Protein AF-A0A949HNB7-F1 (afdb_monomer)

Nearest PDB structures (foldseek):
  8jcy-assembly1_3  TM=2.425E-01  e=7.094E+00  Homo sapiens

Mean predicted aligned error: 7.95 Å

Secondary structure (DSSP, 8-state):
-----HHHHTTSPPHHHHHHHHHHHHHHHHHHHTHHHHHH---HHHHHHHHHHHHHHHHHHHHHHHHHHHH-TTGGGS--TT--HHIIIIITS-HHHHHHHHHHHHHHHHHHHHGGGSSS---HHHHHHHHHHHHHHHHHHHHHHT--TTT-HHHHHHHHHTTTGGGTTHHHHHHHHHHHHHHHHHHHHHHHHHHH-

pLDDT: mean 82.66, std 12.11, range [31.03, 93.81]

Radius of gyration: 19.5 Å; Cα contacts (8 Å, |Δi|>4): 189; chains: 1; bounding box: 57×43×59 Å

Structure (mmCIF, N/CA/C/O backbone):
data_AF-A0A949HNB7-F1
#
_entry.id   AF-A0A949HNB7-F1
#
loop_
_atom_site.group_PDB
_atom_site.id
_atom_site.type_symbol
_atom_site.label_atom_id
_atom_site.label_alt_id
_atom_site.label_comp_id
_atom_site.label_asym_id
_atom_site.label_entity_id
_atom_site.label_seq_id
_atom_site.pdbx_PDB_ins_code
_atom_site.Cartn_x
_atom_site.Cartn_y
_atom_site.Cartn_z
_atom_site.occupancy
_atom_site.B_iso_or_equiv
_atom_site.auth_seq_id
_atom_site.auth_comp_id
_atom_site.auth_asym_id
_atom_site.auth_atom_id
_atom_site.pdbx_PDB_model_num
ATOM 1 N N . MET A 1 1 ? 2.218 -25.087 23.272 1.00 35.88 1 MET A N 1
ATOM 2 C CA . MET A 1 1 ? 1.476 -23.864 22.892 1.00 35.88 1 MET A CA 1
ATOM 3 C C . MET A 1 1 ? 0.624 -23.475 24.084 1.00 35.88 1 MET A C 1
ATOM 5 O O . MET A 1 1 ? -0.373 -24.130 24.338 1.00 35.88 1 MET A O 1
ATOM 9 N N . ASN A 1 2 ? 1.102 -22.527 24.889 1.00 31.03 2 ASN A N 1
ATOM 10 C CA . ASN A 1 2 ? 0.455 -22.132 26.138 1.00 31.03 2 ASN A CA 1
ATOM 11 C C . ASN A 1 2 ? -0.565 -21.028 25.825 1.00 31.03 2 ASN A C 1
ATOM 13 O O . ASN A 1 2 ? -0.194 -20.009 25.242 1.00 31.03 2 ASN A O 1
ATOM 17 N N . LEU A 1 3 ? -1.835 -21.261 26.157 1.00 45.38 3 LEU A N 1
ATOM 18 C CA . LEU A 1 3 ? -2.929 -20.295 26.044 1.00 45.38 3 LEU A CA 1
ATOM 19 C C . LEU A 1 3 ? -2.703 -19.192 27.090 1.00 45.38 3 LEU A C 1
ATOM 21 O O . LEU A 1 3 ? -3.121 -19.328 28.234 1.00 45.38 3 LEU A O 1
ATOM 25 N N . GLN A 1 4 ? -1.973 -18.135 26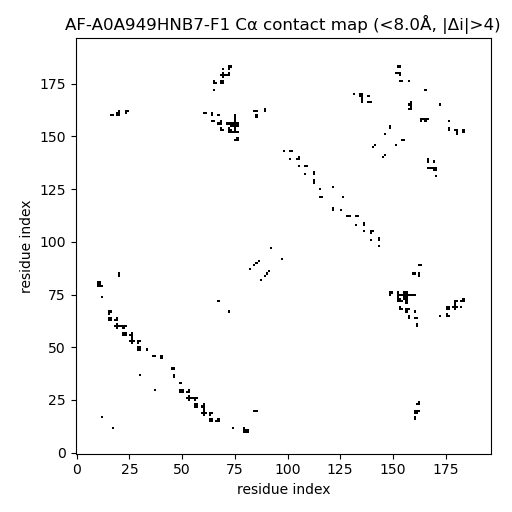.729 1.00 42.16 4 GLN A N 1
ATOM 26 C CA . GLN A 1 4 ? -1.737 -16.989 27.608 1.00 42.16 4 GLN A CA 1
ATOM 27 C C . GLN A 1 4 ? -2.717 -15.857 27.300 1.00 42.16 4 GLN A C 1
ATOM 29 O O . GLN A 1 4 ? -2.719 -15.316 26.200 1.00 42.16 4 GLN A O 1
ATOM 34 N N . ASP A 1 5 ? -3.500 -15.522 28.325 1.00 41.88 5 ASP A N 1
ATOM 35 C CA . ASP A 1 5 ? -4.250 -14.287 28.558 1.00 41.88 5 ASP A CA 1
ATOM 36 C C . ASP A 1 5 ? -5.041 -13.685 27.380 1.00 41.88 5 ASP A C 1
ATOM 38 O O . ASP A 1 5 ? -4.460 -13.000 26.528 1.00 41.88 5 ASP A O 1
ATOM 42 N N . PRO A 1 6 ? -6.389 -13.764 27.383 1.00 42.62 6 PRO A N 1
ATOM 43 C CA . PRO A 1 6 ? -7.201 -13.033 26.410 1.00 42.62 6 PRO A CA 1
ATOM 44 C C . PRO A 1 6 ? -6.933 -11.518 26.460 1.00 42.62 6 PRO A C 1
ATOM 46 O O . PRO A 1 6 ? -6.989 -10.859 25.429 1.00 42.62 6 PRO A O 1
ATOM 49 N N . ALA A 1 7 ? -6.527 -10.971 27.613 1.00 43.72 7 ALA A N 1
ATOM 50 C CA . ALA A 1 7 ? -6.151 -9.563 27.763 1.00 43.72 7 ALA A CA 1
ATOM 51 C C . ALA A 1 7 ? -4.855 -9.169 27.019 1.00 43.72 7 ALA A C 1
ATOM 53 O O . ALA A 1 7 ? -4.712 -8.015 26.612 1.00 43.72 7 ALA A O 1
ATOM 54 N N . LYS A 1 8 ? -3.915 -10.103 26.802 1.00 41.16 8 LYS A N 1
ATOM 55 C CA . LYS A 1 8 ? -2.720 -9.861 25.971 1.00 41.16 8 LYS A CA 1
ATOM 56 C C . LYS A 1 8 ? -3.040 -9.959 24.483 1.00 41.16 8 LYS A C 1
ATOM 58 O O . LYS A 1 8 ? -2.536 -9.155 23.703 1.00 41.16 8 LYS A O 1
ATOM 63 N N . LEU A 1 9 ? -3.936 -10.871 24.101 1.00 42.88 9 LEU A N 1
ATOM 64 C CA . LEU A 1 9 ? -4.342 -11.088 22.708 1.00 42.88 9 LEU A CA 1
ATOM 65 C C . LEU A 1 9 ? -4.943 -9.830 22.046 1.00 42.88 9 LEU A C 1
ATOM 67 O O . LEU A 1 9 ? -4.835 -9.674 20.833 1.00 42.88 9 LEU A O 1
ATOM 71 N N . PHE A 1 10 ? -5.544 -8.928 22.834 1.00 46.25 10 PHE A N 1
ATOM 72 C CA . PHE A 1 10 ? -6.098 -7.651 22.359 1.00 46.25 10 PHE A CA 1
ATOM 73 C C . PHE A 1 10 ? -5.149 -6.446 22.497 1.00 46.25 10 PHE A C 1
ATOM 75 O O . PHE A 1 10 ? -5.468 -5.373 21.988 1.00 46.25 10 PHE A O 1
ATOM 82 N N . ARG A 1 11 ? -3.993 -6.590 23.164 1.00 53.53 11 ARG A N 1
ATOM 83 C CA . ARG A 1 11 ? -2.972 -5.524 23.262 1.00 53.53 11 ARG A CA 1
ATOM 84 C C . ARG A 1 11 ? -1.988 -5.531 22.097 1.00 53.53 11 ARG A C 1
ATOM 86 O O . ARG A 1 11 ? -1.459 -4.476 21.743 1.00 53.53 11 ARG A O 1
ATOM 93 N N . GLU A 1 12 ? -1.753 -6.702 21.518 1.00 64.62 12 GLU A N 1
ATOM 94 C CA . GLU A 1 12 ? -0.790 -6.899 20.440 1.00 64.62 12 GLU A CA 1
ATOM 95 C C . GLU A 1 12 ? -1.475 -6.894 19.065 1.00 64.62 12 GLU A C 1
ATOM 97 O O . GLU A 1 12 ? -2.560 -7.451 18.888 1.00 64.62 12 GLU A O 1
ATOM 102 N N . PHE A 1 13 ? -0.832 -6.314 18.045 1.00 72.62 13 PHE A N 1
ATOM 103 C CA . PHE A 1 13 ? -1.324 -6.466 16.674 1.00 72.62 13 PHE A CA 1
ATOM 104 C C . PHE A 1 13 ? -1.298 -7.943 16.241 1.00 72.62 13 PHE A C 1
ATOM 106 O O . PHE A 1 13 ? -0.328 -8.651 16.538 1.00 72.62 13 PHE A O 1
ATOM 113 N N . PRO A 1 14 ? -2.303 -8.415 15.475 1.00 79.25 14 PRO A N 1
ATOM 114 C CA . PRO A 1 14 ? -2.336 -9.793 15.009 1.00 79.25 14 PRO A CA 1
ATOM 115 C C . PRO A 1 14 ? -1.099 -10.105 14.164 1.00 79.25 14 PRO A C 1
ATOM 117 O O . PRO A 1 14 ? -0.577 -9.249 13.443 1.00 79.25 14 PRO A O 1
ATOM 120 N N . LEU A 1 15 ? -0.653 -11.364 14.206 1.00 82.25 15 LEU A N 1
ATOM 121 C CA . LEU A 1 15 ? 0.542 -11.826 13.489 1.00 82.25 15 LEU A CA 1
ATOM 122 C C . LEU A 1 15 ? 0.530 -11.444 12.003 1.00 82.25 15 LEU A C 1
ATOM 124 O O . LEU A 1 15 ? 1.573 -11.102 11.455 1.00 82.25 15 LEU A O 1
ATOM 128 N N . SER A 1 16 ? -0.642 -11.423 11.366 1.00 81.44 16 SER A N 1
ATOM 129 C CA . SER A 1 16 ? -0.811 -11.017 9.968 1.00 81.44 16 SER A CA 1
ATOM 130 C C . SER A 1 16 ? -0.373 -9.573 9.684 1.00 81.44 16 SER A C 1
ATOM 132 O O . SER A 1 16 ? 0.194 -9.320 8.626 1.00 81.44 16 SER A O 1
ATOM 134 N N . VAL A 1 17 ? -0.566 -8.637 10.624 1.00 83.69 17 VAL A N 1
ATOM 135 C CA . VAL A 1 17 ? -0.077 -7.246 10.503 1.00 83.69 17 VAL A CA 1
ATOM 136 C C . VAL A 1 17 ? 1.447 -7.217 10.562 1.00 83.69 17 VAL A C 1
ATOM 138 O O . VAL A 1 17 ? 2.094 -6.588 9.727 1.00 83.69 17 VAL A O 1
ATOM 141 N N . ARG A 1 18 ? 2.032 -7.944 11.524 1.00 84.75 18 ARG A N 1
ATOM 142 C CA . ARG A 1 18 ? 3.490 -8.035 11.697 1.00 84.75 18 ARG A CA 1
ATOM 143 C C . ARG A 1 18 ? 4.151 -8.674 10.472 1.00 84.75 18 ARG A C 1
ATOM 145 O O . ARG A 1 18 ? 5.192 -8.197 10.027 1.00 84.75 18 ARG A O 1
ATOM 152 N N . ILE A 1 19 ? 3.538 -9.720 9.914 1.00 87.56 19 ILE A N 1
ATOM 153 C CA . ILE A 1 19 ? 3.983 -10.370 8.675 1.00 87.56 19 ILE A CA 1
ATOM 154 C C . ILE A 1 19 ? 3.910 -9.379 7.513 1.00 87.56 19 ILE A C 1
ATOM 156 O O . ILE A 1 19 ? 4.920 -9.194 6.846 1.00 87.56 19 ILE A O 1
ATOM 160 N N . ALA A 1 20 ? 2.780 -8.688 7.315 1.00 88.19 20 ALA A N 1
ATOM 161 C CA . ALA A 1 20 ? 2.631 -7.710 6.237 1.00 88.19 20 ALA A CA 1
ATOM 162 C C . ALA A 1 20 ? 3.726 -6.630 6.285 1.00 88.19 20 ALA A C 1
ATOM 164 O O . ALA A 1 20 ? 4.450 -6.448 5.306 1.00 88.19 20 ALA A O 1
ATOM 165 N N . GLN A 1 21 ? 3.915 -5.981 7.439 1.00 87.62 21 GLN A N 1
ATOM 166 C CA . GLN A 1 21 ? 4.921 -4.926 7.598 1.00 87.62 21 GLN A CA 1
ATOM 167 C C . GLN A 1 21 ? 6.348 -5.445 7.368 1.00 87.62 21 GLN A C 1
ATOM 169 O O . GLN A 1 21 ? 7.134 -4.803 6.672 1.00 87.62 21 GLN A O 1
ATOM 174 N N . ARG A 1 22 ? 6.694 -6.621 7.916 1.00 89.38 22 ARG A N 1
ATOM 175 C CA . ARG A 1 22 ? 8.019 -7.229 7.714 1.00 89.38 22 ARG A CA 1
ATOM 176 C C . ARG A 1 22 ? 8.250 -7.596 6.254 1.00 89.38 22 ARG A C 1
ATOM 178 O O . ARG A 1 22 ? 9.300 -7.265 5.725 1.00 89.38 22 ARG A O 1
ATOM 185 N N . CYS A 1 23 ? 7.269 -8.209 5.596 1.00 90.38 23 CYS A N 1
ATOM 186 C CA . CYS A 1 23 ? 7.342 -8.559 4.182 1.00 90.38 23 CYS A CA 1
ATOM 187 C C . CYS A 1 23 ? 7.563 -7.326 3.300 1.00 90.38 23 CYS A C 1
ATOM 189 O O . CYS A 1 23 ? 8.437 -7.364 2.440 1.00 90.38 23 CYS A O 1
ATOM 191 N N . TRP A 1 24 ? 6.857 -6.217 3.551 1.00 90.69 24 TRP A N 1
ATOM 192 C CA . TRP A 1 24 ? 7.070 -4.963 2.820 1.00 90.69 24 TRP A CA 1
ATOM 193 C C . TRP A 1 24 ? 8.474 -4.387 3.023 1.00 90.69 24 TRP A C 1
ATOM 195 O O . TRP A 1 24 ? 9.131 -4.012 2.052 1.00 90.69 24 TRP A O 1
ATOM 205 N N . ILE A 1 25 ? 8.970 -4.366 4.263 1.00 89.31 25 ILE A N 1
ATOM 206 C CA . ILE A 1 25 ? 10.336 -3.903 4.547 1.00 89.31 25 ILE A CA 1
ATOM 207 C C . ILE A 1 25 ? 11.364 -4.811 3.874 1.00 89.31 25 ILE A C 1
ATOM 209 O O . ILE A 1 25 ? 12.281 -4.311 3.231 1.00 89.31 25 ILE A O 1
ATOM 213 N N . THR A 1 26 ? 11.226 -6.131 3.993 1.00 88.38 26 THR A N 1
ATOM 214 C CA . THR A 1 26 ? 12.158 -7.092 3.395 1.00 88.38 26 THR A CA 1
ATOM 215 C C . THR A 1 26 ? 12.145 -7.002 1.870 1.00 88.38 26 THR A C 1
ATOM 217 O O . THR A 1 26 ? 13.212 -6.992 1.260 1.00 88.38 26 THR A O 1
ATOM 220 N N . ALA A 1 27 ? 10.968 -6.854 1.256 1.00 89.62 27 ALA A N 1
ATOM 221 C CA . ALA A 1 27 ? 10.827 -6.679 -0.186 1.00 89.62 27 ALA A CA 1
ATOM 222 C C . ALA A 1 27 ? 11.563 -5.432 -0.701 1.00 89.62 27 ALA A C 1
ATOM 224 O O . ALA A 1 27 ? 12.158 -5.485 -1.773 1.00 89.62 27 ALA A O 1
ATOM 225 N N . LEU A 1 28 ? 11.580 -4.336 0.068 1.00 87.56 28 LEU A N 1
ATOM 226 C CA . LEU A 1 28 ? 12.367 -3.141 -0.260 1.00 87.56 28 LEU A CA 1
ATOM 227 C C . LEU A 1 28 ? 13.855 -3.288 0.082 1.00 87.56 28 LEU A C 1
ATOM 229 O O . LEU A 1 28 ? 14.717 -2.817 -0.656 1.00 87.56 28 LEU A O 1
ATOM 233 N N . ALA A 1 29 ? 14.172 -3.939 1.199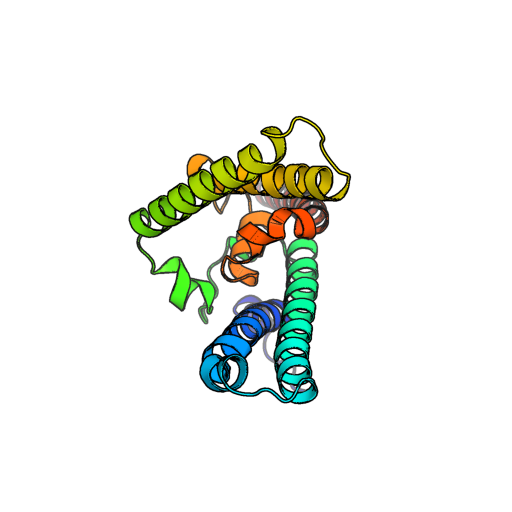 1.00 87.94 29 ALA A N 1
ATOM 234 C CA . ALA A 1 29 ? 15.537 -4.096 1.680 1.00 87.94 29 ALA A CA 1
ATOM 235 C C . ALA A 1 29 ? 16.381 -4.955 0.726 1.00 87.94 29 ALA A C 1
ATOM 237 O O . ALA A 1 29 ? 17.525 -4.601 0.451 1.00 87.94 29 ALA A O 1
ATOM 238 N N . ILE A 1 30 ? 15.827 -6.045 0.182 1.00 87.81 30 ILE A N 1
ATOM 239 C CA . ILE A 1 30 ? 16.543 -6.956 -0.728 1.00 87.81 30 ILE A CA 1
ATOM 240 C C . ILE A 1 30 ? 17.193 -6.215 -1.911 1.00 87.81 30 ILE A C 1
ATOM 242 O O . ILE A 1 30 ? 18.415 -6.325 -2.057 1.00 87.81 30 ILE A O 1
ATOM 246 N N . PRO A 1 31 ? 16.457 -5.446 -2.740 1.00 85.56 31 PRO A N 1
ATOM 247 C CA . PRO A 1 31 ? 17.056 -4.725 -3.859 1.00 85.56 31 PRO A CA 1
ATOM 248 C C . PRO A 1 31 ? 17.974 -3.583 -3.406 1.00 85.56 31 PRO A C 1
ATOM 250 O O . PRO A 1 31 ? 18.992 -3.348 -4.052 1.00 85.56 31 PRO A O 1
ATOM 253 N N . LEU A 1 32 ? 17.679 -2.912 -2.286 1.00 87.62 32 LEU A N 1
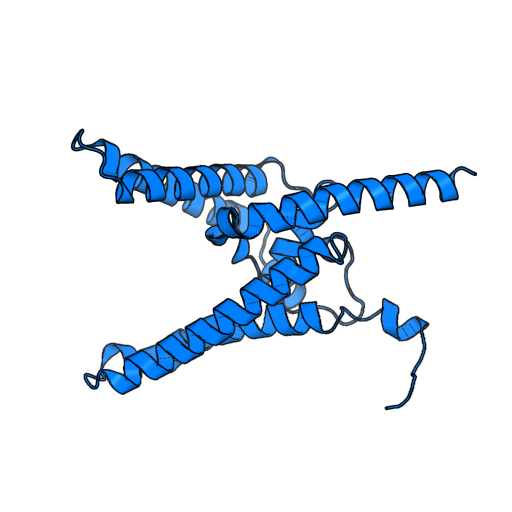ATOM 254 C CA . LEU A 1 32 ? 18.518 -1.825 -1.765 1.00 87.62 32 LEU A CA 1
ATOM 255 C C . LEU A 1 32 ? 19.888 -2.322 -1.280 1.00 87.62 32 LEU A C 1
ATOM 257 O O . LEU A 1 32 ? 20.920 -1.786 -1.684 1.00 87.62 32 LEU A O 1
ATOM 261 N N . PHE A 1 33 ? 19.926 -3.373 -0.459 1.00 88.19 33 PHE A N 1
ATOM 262 C CA . PHE A 1 33 ? 21.181 -3.951 0.034 1.00 88.19 33 PHE A CA 1
ATOM 263 C C . PHE A 1 33 ? 21.936 -4.710 -1.057 1.00 88.19 33 PHE A C 1
ATOM 265 O O . PHE A 1 33 ? 23.168 -4.723 -1.070 1.00 88.19 33 PHE A O 1
ATOM 272 N N . SER A 1 34 ? 21.211 -5.286 -2.016 1.00 84.88 34 SER A N 1
ATOM 273 C CA . SER A 1 34 ? 21.803 -6.004 -3.146 1.00 84.88 34 SER A CA 1
ATOM 274 C C . SER A 1 34 ? 22.116 -5.095 -4.338 1.00 84.88 34 SER A C 1
ATOM 276 O O . SER A 1 34 ? 22.538 -5.596 -5.376 1.00 84.88 34 SER A O 1
ATOM 278 N N . PHE A 1 35 ? 21.966 -3.768 -4.218 1.00 84.88 35 PHE A N 1
ATOM 279 C CA . PHE A 1 35 ? 22.114 -2.827 -5.335 1.00 84.88 35 PHE A CA 1
ATOM 280 C C . PHE A 1 35 ? 23.467 -2.947 -6.045 1.00 84.88 35 PHE A C 1
ATOM 282 O O . PHE A 1 35 ? 23.530 -2.971 -7.270 1.00 84.88 35 PHE A O 1
ATOM 289 N N . LYS A 1 36 ? 24.565 -3.095 -5.289 1.00 81.81 36 LYS A N 1
ATOM 290 C CA . LYS A 1 36 ? 25.909 -3.281 -5.869 1.00 81.81 36 LYS A CA 1
ATOM 291 C C . LYS A 1 36 ? 26.006 -4.550 -6.714 1.00 81.81 36 LYS A C 1
ATOM 293 O O . LYS A 1 36 ? 26.701 -4.547 -7.726 1.00 81.81 36 LYS A O 1
ATOM 298 N N . VAL A 1 37 ? 25.322 -5.611 -6.292 1.00 81.00 37 VAL A N 1
ATOM 299 C CA . VAL A 1 37 ? 25.256 -6.876 -7.026 1.00 81.00 37 VAL A CA 1
ATOM 300 C C . VAL A 1 37 ? 24.371 -6.699 -8.255 1.00 81.00 37 VAL A C 1
ATOM 302 O O . VAL A 1 37 ? 24.814 -6.992 -9.355 1.00 81.00 37 VAL A O 1
ATOM 305 N N . LEU A 1 38 ? 23.180 -6.118 -8.106 1.00 82.19 38 LEU A N 1
ATOM 306 C CA . LEU A 1 38 ? 22.256 -5.860 -9.215 1.00 82.19 38 LEU A CA 1
ATOM 307 C C . LEU A 1 38 ? 22.863 -4.963 -10.307 1.00 82.19 38 LEU A C 1
ATOM 309 O O . LEU A 1 38 ? 22.637 -5.205 -11.485 1.00 82.19 38 LEU A O 1
ATOM 313 N N . ALA A 1 39 ? 23.660 -3.959 -9.933 1.00 81.50 39 ALA A N 1
ATOM 314 C CA . ALA A 1 39 ? 24.253 -3.012 -10.876 1.00 81.50 39 ALA A CA 1
ATOM 315 C C . ALA A 1 39 ? 25.515 -3.539 -11.584 1.00 81.50 39 ALA A C 1
ATOM 317 O O . ALA A 1 39 ? 25.842 -3.074 -12.673 1.00 81.50 39 ALA A O 1
ATOM 318 N N . LYS A 1 40 ? 26.262 -4.466 -10.965 1.00 84.00 40 LYS A N 1
ATOM 319 C CA . LYS A 1 40 ? 27.567 -4.929 -11.481 1.00 84.00 40 LYS A CA 1
ATOM 320 C C . LYS A 1 40 ? 27.561 -6.371 -11.985 1.00 84.00 40 LYS A C 1
ATOM 322 O O . LYS A 1 40 ? 28.404 -6.726 -12.808 1.00 84.00 40 LYS A O 1
ATOM 327 N N . MET A 1 41 ? 26.654 -7.210 -11.492 1.00 80.81 41 MET A N 1
ATOM 328 C CA . MET A 1 41 ? 26.601 -8.630 -11.829 1.00 80.81 41 MET A CA 1
ATOM 329 C C . MET A 1 41 ? 25.903 -8.821 -13.178 1.00 80.81 41 MET A C 1
ATOM 331 O O . MET A 1 41 ? 24.733 -8.492 -13.333 1.00 80.81 41 MET A O 1
ATOM 335 N N . LYS A 1 42 ? 26.609 -9.403 -14.152 1.00 78.12 42 LYS A N 1
ATOM 336 C CA . LYS A 1 42 ? 26.059 -9.717 -15.484 1.00 78.12 42 LYS A CA 1
ATOM 337 C C . LYS A 1 42 ? 25.456 -11.123 -15.585 1.00 78.12 42 LYS A C 1
ATOM 339 O O . LYS A 1 42 ? 25.055 -11.525 -16.669 1.00 78.12 42 LYS A O 1
ATOM 344 N N . ILE A 1 43 ? 25.420 -11.877 -14.482 1.00 85.25 43 ILE A N 1
ATOM 345 C CA . ILE A 1 43 ? 24.885 -13.245 -14.446 1.00 85.25 43 ILE A CA 1
ATOM 346 C C . ILE A 1 43 ? 23.359 -13.170 -14.287 1.00 85.25 43 ILE A C 1
ATOM 348 O O . ILE A 1 43 ? 22.894 -12.803 -13.201 1.00 85.25 43 ILE A O 1
ATOM 352 N N . PRO A 1 44 ? 22.569 -13.540 -15.315 1.00 82.50 44 PRO A N 1
ATOM 353 C CA . PRO A 1 44 ? 21.125 -13.317 -15.308 1.00 82.50 44 PRO A CA 1
ATOM 354 C C . PRO A 1 44 ? 20.397 -14.060 -14.187 1.00 82.50 44 PRO A C 1
ATOM 356 O O . PRO A 1 44 ? 19.511 -13.472 -13.568 1.00 82.50 44 PRO A O 1
ATOM 359 N N . TRP A 1 45 ? 20.804 -15.297 -13.850 1.00 87.25 45 TRP A N 1
ATOM 360 C CA . TRP A 1 45 ? 20.136 -16.039 -12.769 1.00 87.25 45 TRP A CA 1
ATOM 361 C C . TRP A 1 45 ? 20.239 -15.292 -11.444 1.00 87.25 45 TRP A C 1
ATOM 363 O O . TRP A 1 45 ? 19.325 -15.355 -10.636 1.00 87.25 45 TRP A O 1
ATOM 373 N N . VAL A 1 46 ? 21.361 -14.606 -11.169 1.00 83.50 46 VAL A N 1
ATOM 374 C CA . VAL A 1 46 ? 21.612 -14.057 -9.821 1.00 83.50 46 VAL A CA 1
ATOM 375 C C . VAL A 1 46 ? 20.698 -12.871 -9.597 1.00 83.50 46 VAL A C 1
ATOM 377 O O . VAL A 1 46 ? 20.052 -12.761 -8.557 1.00 83.50 46 VAL A O 1
ATOM 380 N N . VAL A 1 47 ? 20.589 -12.032 -10.622 1.00 83.06 47 VAL A N 1
ATOM 381 C CA . VAL A 1 47 ? 19.655 -10.912 -10.663 1.00 83.06 47 VAL A CA 1
ATOM 382 C C . VAL A 1 47 ? 18.214 -11.418 -10.558 1.00 83.06 47 VAL A C 1
ATOM 384 O O . VAL A 1 47 ? 17.455 -10.909 -9.736 1.00 83.06 47 VAL A O 1
ATOM 387 N N . GLN A 1 48 ? 17.850 -12.459 -11.316 1.00 87.38 48 GLN A N 1
ATOM 388 C CA . GLN A 1 48 ? 16.510 -13.053 -11.273 1.00 87.38 48 GLN A CA 1
ATOM 389 C C . GLN A 1 48 ? 16.165 -13.639 -9.901 1.00 87.38 48 GLN A C 1
ATOM 391 O O . GLN A 1 48 ? 15.0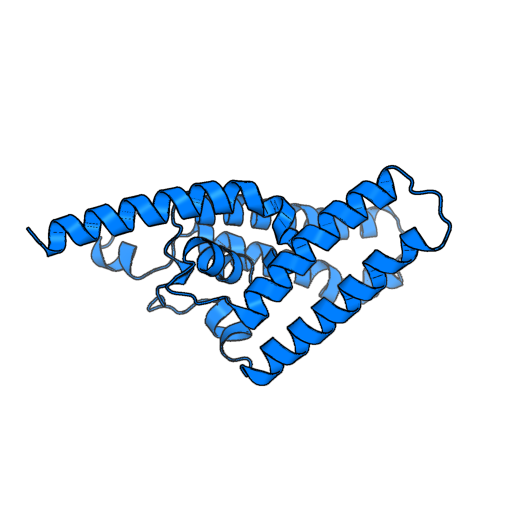60 -13.413 -9.424 1.00 87.38 48 GLN A O 1
ATOM 396 N N . THR A 1 49 ? 17.087 -14.330 -9.230 1.00 87.31 49 THR A N 1
ATOM 397 C CA . THR A 1 49 ? 16.844 -14.894 -7.893 1.00 87.31 49 THR A CA 1
ATOM 398 C C . THR A 1 49 ? 16.671 -13.798 -6.843 1.00 87.31 49 THR A C 1
ATOM 400 O O . THR A 1 49 ? 15.774 -13.890 -6.008 1.00 87.31 49 THR A O 1
ATOM 403 N N . ILE A 1 50 ? 17.480 -12.734 -6.894 1.00 86.56 50 ILE A N 1
ATOM 404 C CA . ILE A 1 50 ? 17.373 -11.598 -5.962 1.00 86.56 50 ILE A CA 1
ATOM 405 C C . ILE A 1 50 ? 16.039 -10.868 -6.155 1.00 86.56 50 ILE A C 1
ATOM 407 O O . ILE A 1 50 ? 15.314 -10.630 -5.187 1.00 86.56 50 ILE A O 1
ATOM 411 N N . LEU A 1 51 ? 15.689 -10.538 -7.401 1.00 87.62 51 LEU A N 1
ATOM 412 C CA . LEU A 1 51 ? 14.421 -9.876 -7.715 1.00 87.62 51 LEU A CA 1
ATOM 413 C C . LEU A 1 51 ? 13.221 -10.796 -7.459 1.00 87.62 51 LEU A C 1
ATOM 415 O O . LEU A 1 51 ? 12.201 -10.339 -6.953 1.00 87.62 51 LEU A O 1
ATOM 419 N N . GLY A 1 52 ? 13.357 -12.091 -7.741 1.00 89.12 52 GLY A N 1
ATOM 420 C CA . GLY A 1 52 ? 12.346 -13.108 -7.468 1.00 89.12 52 GLY A CA 1
ATOM 421 C C . GLY A 1 52 ? 12.060 -13.239 -5.975 1.00 89.12 52 GLY A C 1
ATOM 422 O O . GLY A 1 52 ? 10.899 -13.227 -5.574 1.00 89.12 52 GLY A O 1
ATOM 423 N N . ALA A 1 53 ? 13.098 -13.260 -5.134 1.00 88.56 53 ALA A N 1
ATOM 424 C CA . ALA A 1 53 ? 12.938 -13.245 -3.683 1.00 88.56 53 ALA A CA 1
ATOM 425 C C . ALA A 1 53 ? 12.199 -11.982 -3.213 1.00 88.56 53 ALA A C 1
ATOM 427 O O . ALA A 1 53 ? 11.229 -12.085 -2.461 1.00 88.56 53 ALA A O 1
ATOM 428 N N . ALA A 1 54 ? 12.596 -10.799 -3.698 1.00 90.44 54 ALA A N 1
ATOM 429 C CA . ALA A 1 54 ? 11.899 -9.548 -3.393 1.00 90.44 54 ALA A CA 1
ATOM 430 C C . ALA A 1 54 ? 10.422 -9.589 -3.830 1.00 90.44 54 ALA A C 1
ATOM 432 O O . ALA A 1 54 ? 9.543 -9.183 -3.070 1.00 90.44 54 ALA A O 1
ATOM 433 N N . GLY A 1 55 ? 10.144 -10.147 -5.012 1.00 90.88 55 GLY A N 1
ATOM 434 C CA . GLY A 1 55 ? 8.796 -10.339 -5.543 1.00 90.88 55 GLY A CA 1
ATOM 435 C C . GLY A 1 55 ? 7.934 -11.264 -4.684 1.00 90.88 55 GLY A C 1
ATOM 436 O O . GLY A 1 55 ? 6.783 -10.934 -4.406 1.00 90.88 55 GLY A O 1
ATOM 437 N N . ILE A 1 56 ? 8.486 -12.377 -4.190 1.00 93.44 56 ILE A N 1
ATOM 438 C CA . ILE A 1 56 ? 7.776 -13.290 -3.278 1.00 93.44 56 ILE A CA 1
ATOM 439 C C . ILE A 1 56 ? 7.410 -12.567 -1.979 1.00 93.44 56 ILE A C 1
ATOM 441 O O . ILE A 1 56 ? 6.261 -12.637 -1.542 1.00 93.44 56 ILE A O 1
ATOM 445 N N . PHE A 1 57 ? 8.345 -11.827 -1.375 1.00 92.69 57 PHE A N 1
ATOM 446 C CA . PHE A 1 57 ? 8.042 -11.053 -0.169 1.00 92.69 57 PHE A CA 1
ATOM 447 C C . PHE A 1 57 ? 7.003 -9.958 -0.430 1.00 92.69 57 PHE A C 1
ATOM 449 O O . PHE A 1 57 ? 6.108 -9.778 0.394 1.00 92.69 57 PHE A O 1
ATOM 456 N N . ALA A 1 58 ? 7.065 -9.273 -1.575 1.00 89.69 58 ALA A N 1
ATOM 457 C CA . ALA A 1 58 ? 6.058 -8.288 -1.963 1.00 89.69 58 ALA A CA 1
ATOM 458 C C . ALA A 1 58 ? 4.672 -8.930 -2.130 1.00 89.69 58 ALA A C 1
ATOM 460 O O . ALA A 1 58 ? 3.686 -8.388 -1.636 1.00 89.69 58 ALA A O 1
ATOM 461 N N . LEU A 1 59 ? 4.591 -10.112 -2.751 1.00 93.31 59 LEU A N 1
ATOM 462 C CA . LEU A 1 59 ? 3.341 -10.852 -2.926 1.00 93.31 59 LEU A CA 1
ATOM 463 C C . LEU A 1 59 ? 2.751 -11.298 -1.583 1.00 93.31 59 LEU A C 1
ATOM 465 O O . LEU A 1 59 ? 1.565 -11.092 -1.331 1.00 93.31 59 LEU A O 1
ATOM 469 N N . VAL A 1 60 ? 3.569 -11.867 -0.693 1.00 93.31 60 VAL A N 1
ATOM 470 C CA . VAL A 1 60 ? 3.121 -12.259 0.654 1.00 93.31 60 VAL A CA 1
ATOM 471 C C . VAL A 1 60 ? 2.678 -11.030 1.452 1.00 93.31 60 VAL A C 1
ATOM 473 O O . VAL A 1 60 ? 1.631 -11.065 2.098 1.00 93.31 60 VAL A O 1
ATOM 476 N N . GLY A 1 61 ? 3.423 -9.924 1.363 1.00 91.38 61 GLY A N 1
ATOM 477 C CA . GLY A 1 61 ? 3.058 -8.645 1.972 1.00 91.38 61 GLY A CA 1
ATOM 478 C C . GLY A 1 61 ? 1.726 -8.113 1.446 1.00 91.38 61 GLY A C 1
ATOM 479 O O . GLY A 1 61 ? 0.872 -7.710 2.238 1.00 91.38 61 GLY A O 1
ATOM 480 N N . PHE A 1 62 ? 1.507 -8.178 0.132 1.00 92.19 62 PHE A N 1
ATOM 481 C CA . PHE A 1 62 ? 0.257 -7.806 -0.528 1.00 92.19 62 PHE A CA 1
ATOM 482 C C . PHE A 1 62 ? -0.921 -8.651 -0.032 1.00 92.19 62 PHE A C 1
ATOM 484 O O . PHE A 1 62 ? -1.900 -8.099 0.468 1.00 92.19 62 PHE A O 1
ATOM 491 N N . LEU A 1 63 ? -0.810 -9.981 -0.083 1.00 93.81 63 LEU A N 1
ATOM 492 C CA . LEU A 1 63 ? -1.870 -10.895 0.353 1.00 93.81 63 LEU A CA 1
ATOM 493 C C . LEU A 1 63 ? -2.199 -10.726 1.841 1.00 93.81 63 LEU A C 1
ATOM 495 O O . LEU A 1 63 ? -3.372 -10.633 2.207 1.00 93.81 63 LEU A O 1
ATOM 499 N N . ALA A 1 64 ? -1.178 -10.621 2.695 1.00 91.25 64 ALA A N 1
ATOM 500 C CA . ALA A 1 64 ? -1.363 -10.374 4.122 1.00 91.25 64 ALA A CA 1
ATOM 501 C C . ALA A 1 64 ? -2.050 -9.023 4.376 1.00 91.25 64 ALA A C 1
ATOM 503 O O . ALA A 1 64 ? -2.940 -8.932 5.219 1.00 91.25 64 ALA A O 1
ATOM 504 N N . THR A 1 65 ? -1.691 -7.988 3.612 1.00 92.06 65 THR A N 1
ATOM 505 C CA . THR A 1 65 ? -2.326 -6.665 3.696 1.00 92.06 65 THR A CA 1
ATOM 506 C C . THR A 1 65 ? -3.799 -6.736 3.284 1.00 92.06 65 THR A C 1
ATOM 508 O O . THR A 1 65 ? -4.653 -6.267 4.033 1.00 92.06 65 THR A O 1
ATOM 511 N N . CYS A 1 66 ? -4.123 -7.380 2.157 1.00 92.25 66 CYS A N 1
ATOM 512 C CA . CYS A 1 66 ? -5.506 -7.596 1.714 1.00 92.25 66 CYS A CA 1
ATOM 513 C C . CYS A 1 66 ? -6.336 -8.328 2.774 1.00 92.25 66 CYS A C 1
ATOM 515 O O . CYS A 1 66 ? -7.444 -7.900 3.106 1.00 92.25 66 CYS A O 1
ATOM 517 N N . TRP A 1 67 ? -5.782 -9.403 3.343 1.00 92.12 67 TRP A N 1
ATOM 518 C CA . TRP A 1 67 ? -6.430 -10.168 4.404 1.00 92.12 67 TRP A CA 1
ATOM 519 C C . TRP A 1 67 ? -6.722 -9.306 5.633 1.00 92.12 67 TRP A C 1
ATOM 521 O O . TRP A 1 67 ? -7.844 -9.310 6.139 1.00 92.12 67 TRP A O 1
ATOM 531 N N . VAL A 1 68 ? -5.736 -8.537 6.102 1.00 89.94 68 VAL A N 1
ATOM 532 C CA . VAL A 1 68 ? -5.896 -7.686 7.286 1.00 89.94 68 VAL A CA 1
ATOM 533 C C . VAL A 1 68 ? -6.919 -6.583 7.044 1.00 89.94 68 VAL A C 1
ATOM 535 O O . VAL A 1 68 ? -7.790 -6.389 7.886 1.00 89.94 68 VAL A O 1
ATOM 538 N N . VAL A 1 69 ? -6.866 -5.901 5.900 1.00 91.19 69 VAL A N 1
ATOM 539 C CA . VAL A 1 69 ? -7.812 -4.826 5.566 1.00 91.19 69 VAL A CA 1
ATOM 540 C C . VAL A 1 69 ? -9.250 -5.351 5.520 1.00 91.19 69 VAL A C 1
ATOM 542 O O . VAL A 1 69 ? -10.151 -4.706 6.048 1.00 91.19 69 VAL A O 1
ATOM 545 N N . ALA A 1 70 ? -9.478 -6.540 4.955 1.00 90.00 70 ALA A N 1
ATOM 546 C CA . ALA A 1 70 ? -10.816 -7.128 4.871 1.00 90.00 70 ALA A CA 1
ATOM 547 C C . ALA A 1 70 ? -11.302 -7.740 6.203 1.00 90.00 70 ALA A C 1
ATOM 549 O O . ALA A 1 70 ? -12.497 -7.705 6.523 1.00 90.00 70 ALA A O 1
ATOM 550 N N . ARG A 1 71 ? -10.398 -8.343 6.987 1.00 88.19 71 ARG A N 1
ATOM 551 C CA . ARG A 1 71 ? -10.750 -9.054 8.227 1.00 88.19 71 ARG A CA 1
ATOM 552 C C . ARG A 1 71 ? -10.806 -8.137 9.446 1.00 88.19 71 ARG A C 1
ATOM 554 O O . ARG A 1 71 ? -11.699 -8.313 10.272 1.00 88.19 71 ARG A O 1
ATOM 561 N N . TYR A 1 72 ? -9.887 -7.181 9.537 1.00 86.50 72 TYR A N 1
ATOM 562 C CA . TYR A 1 72 ? -9.656 -6.321 10.697 1.00 86.50 72 TYR A CA 1
ATOM 563 C C . TYR A 1 72 ? -9.514 -4.837 10.289 1.00 86.50 72 TYR A C 1
ATOM 565 O O . TYR A 1 72 ? -8.470 -4.224 10.521 1.00 86.50 72 TYR A O 1
ATOM 573 N N . PRO A 1 73 ? -10.553 -4.221 9.689 1.00 85.25 73 PRO A N 1
ATOM 574 C CA . PRO A 1 73 ? -10.458 -2.897 9.064 1.00 85.25 73 PRO A CA 1
ATOM 575 C C . PRO A 1 73 ? -10.247 -1.728 10.039 1.00 85.25 73 PRO A C 1
ATOM 577 O O . PRO A 1 73 ? -10.061 -0.609 9.589 1.00 85.25 73 PRO A O 1
ATOM 580 N N . TYR A 1 74 ? -10.289 -1.951 11.351 1.00 82.62 74 TYR A N 1
ATOM 581 C CA . TYR A 1 74 ? -10.179 -0.931 12.407 1.00 82.62 74 TYR A CA 1
ATOM 582 C C . TYR A 1 74 ? -8.779 -0.847 13.035 1.00 82.62 74 TYR A C 1
ATOM 584 O O . TYR A 1 74 ? -8.500 0.063 13.810 1.00 82.62 74 TYR A O 1
ATOM 592 N N . ILE A 1 75 ? -7.876 -1.770 12.690 1.00 82.00 75 ILE A N 1
ATOM 593 C CA . ILE A 1 75 ? -6.514 -1.839 13.243 1.00 82.00 75 ILE A CA 1
ATOM 594 C C . ILE A 1 75 ? -5.731 -0.543 13.011 1.00 82.00 75 ILE A C 1
ATOM 596 O O . ILE A 1 75 ? -4.946 -0.130 13.856 1.00 82.00 75 ILE A O 1
ATOM 600 N N . GLY A 1 76 ? -5.964 0.133 11.887 1.00 75.62 76 GLY A N 1
ATOM 601 C CA . GLY A 1 76 ? -5.337 1.416 11.583 1.00 75.62 76 GLY A CA 1
ATOM 602 C C . GLY A 1 76 ? -5.770 2.579 12.480 1.00 75.62 76 GLY A C 1
ATOM 603 O O . GLY A 1 76 ? -5.074 3.589 12.503 1.00 75.62 76 GLY A O 1
ATOM 604 N N . MET A 1 77 ? -6.885 2.457 13.211 1.00 78.69 77 MET A N 1
ATOM 605 C CA . MET A 1 77 ? -7.389 3.509 14.106 1.00 78.69 77 MET A CA 1
ATOM 606 C C . MET A 1 77 ? -6.748 3.474 15.496 1.00 78.69 77 MET A C 1
ATOM 608 O O . MET A 1 77 ? -6.746 4.491 16.190 1.00 78.69 77 MET A O 1
ATOM 612 N N . VAL A 1 78 ? -6.266 2.302 15.914 1.00 75.06 78 VAL A N 1
ATOM 613 C CA . VAL A 1 78 ? -5.821 2.035 17.284 1.00 75.06 78 VAL A CA 1
ATOM 614 C C . VAL A 1 78 ? -4.305 1.941 17.316 1.00 75.06 78 VAL A C 1
ATOM 616 O O . VAL A 1 78 ? -3.698 1.286 16.470 1.00 75.06 78 VAL A O 1
ATOM 619 N N . ASP A 1 79 ? -3.696 2.574 18.309 1.00 66.50 79 ASP A N 1
ATOM 620 C CA . ASP A 1 79 ? -2.264 2.475 18.556 1.00 66.50 79 ASP A CA 1
ATOM 621 C C . ASP A 1 79 ? -1.997 1.285 19.486 1.00 66.50 79 ASP A C 1
ATOM 623 O O . ASP A 1 79 ? -2.519 1.226 20.599 1.00 66.50 79 ASP A O 1
ATOM 627 N N . ALA A 1 80 ? -1.241 0.289 19.009 1.00 62.88 80 ALA A N 1
ATOM 628 C CA . ALA A 1 80 ? -0.918 -0.882 19.823 1.00 62.88 80 ALA A CA 1
ATOM 629 C C . ALA A 1 80 ? 0.060 -0.520 20.943 1.00 62.88 80 ALA A C 1
ATOM 631 O O . ALA A 1 80 ? 0.987 0.268 20.742 1.00 62.88 80 ALA A O 1
ATOM 632 N N . ALA A 1 81 ? -0.102 -1.168 22.098 1.00 56.47 81 ALA A N 1
ATOM 633 C CA . ALA A 1 81 ? 0.747 -0.951 23.268 1.00 56.47 81 ALA A CA 1
ATOM 634 C C . ALA A 1 81 ? 2.226 -1.309 23.011 1.00 56.47 81 ALA A C 1
ATOM 636 O O . ALA A 1 81 ? 3.116 -0.693 23.592 1.00 56.47 81 ALA A O 1
ATOM 637 N N . ASP A 1 82 ? 2.490 -2.250 22.099 1.00 58.06 82 ASP A N 1
ATOM 638 C CA . ASP A 1 82 ? 3.848 -2.675 21.723 1.00 58.06 82 ASP A CA 1
ATOM 639 C C . ASP A 1 82 ? 4.518 -1.749 20.691 1.00 58.06 82 ASP A C 1
ATOM 641 O O . ASP A 1 82 ? 5.698 -1.913 20.364 1.00 58.06 82 ASP A O 1
ATOM 645 N N . GLY A 1 83 ? 3.761 -0.801 20.131 1.00 59.62 83 GLY A N 1
ATOM 646 C CA . GLY A 1 83 ? 4.149 -0.046 18.947 1.00 59.62 83 GLY A CA 1
ATOM 647 C C . GLY A 1 83 ? 4.212 -0.901 17.674 1.00 59.62 83 GLY A C 1
ATOM 648 O O . GLY A 1 83 ? 4.122 -2.130 17.682 1.00 59.62 83 GLY A O 1
ATOM 649 N N . ASP A 1 84 ? 4.362 -0.241 16.529 1.00 71.38 84 ASP A N 1
ATOM 650 C CA . ASP A 1 84 ? 4.539 -0.902 15.238 1.00 71.38 84 ASP A CA 1
ATOM 651 C C . ASP A 1 84 ? 5.541 -0.176 14.343 1.00 71.38 84 ASP A C 1
ATOM 653 O O . ASP A 1 84 ? 5.945 0.962 14.595 1.00 71.38 84 ASP A O 1
ATOM 657 N N . LEU A 1 85 ? 5.980 -0.864 13.287 1.00 74.31 85 LEU A N 1
ATOM 658 C CA . LEU A 1 85 ? 7.005 -0.348 12.3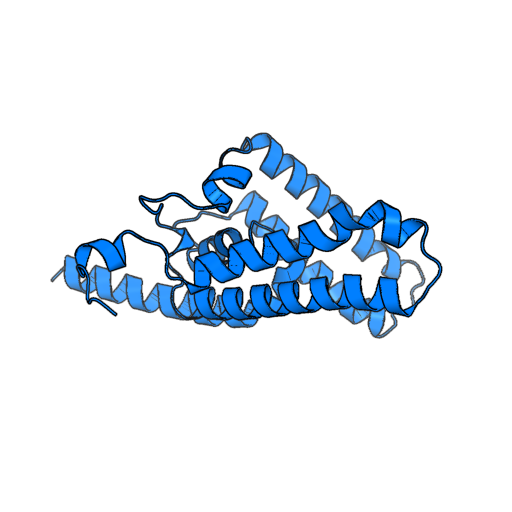80 1.00 74.31 85 LEU A CA 1
ATOM 659 C C . LEU A 1 85 ? 6.529 0.943 11.701 1.00 74.31 85 LEU A C 1
ATOM 661 O O . LEU A 1 85 ? 7.319 1.873 11.530 1.00 74.31 85 LEU A O 1
ATOM 665 N N . TYR A 1 86 ? 5.237 1.034 11.382 1.00 74.00 86 TYR A N 1
ATOM 666 C CA . TYR A 1 86 ? 4.646 2.240 10.815 1.00 74.00 86 TYR A CA 1
ATOM 667 C C . TYR A 1 86 ? 4.716 3.419 11.788 1.00 74.00 86 TYR A C 1
ATOM 669 O O . TYR A 1 86 ? 5.219 4.477 11.408 1.00 74.00 86 TYR A O 1
ATOM 677 N N . SER A 1 87 ? 4.306 3.244 13.050 1.00 74.25 87 SER A N 1
ATOM 678 C CA . SER A 1 87 ? 4.420 4.320 14.040 1.00 74.25 87 SER A CA 1
ATOM 679 C C . SER A 1 87 ? 5.881 4.726 14.273 1.00 74.25 87 SER A C 1
ATOM 681 O O . SER A 1 87 ? 6.231 5.908 14.291 1.00 74.25 87 SER A O 1
ATOM 683 N N . LYS A 1 88 ? 6.788 3.742 14.334 1.00 75.50 88 LYS A N 1
ATOM 684 C CA . LYS A 1 88 ? 8.216 3.976 14.574 1.00 75.50 88 LYS A CA 1
ATOM 685 C C . LYS A 1 88 ? 8.906 4.769 13.460 1.00 75.50 88 LYS A C 1
ATOM 687 O O . LYS A 1 88 ? 9.729 5.625 13.781 1.00 75.50 88 LYS A O 1
ATOM 692 N N . TYR A 1 89 ? 8.617 4.469 12.192 1.00 75.94 89 TYR A N 1
ATOM 693 C CA . TYR A 1 89 ? 9.364 5.010 11.047 1.00 75.94 89 TYR A CA 1
ATOM 694 C C . TYR A 1 89 ? 8.592 6.033 10.213 1.00 75.94 89 TYR A C 1
ATOM 696 O O . TYR A 1 89 ? 9.205 6.953 9.683 1.00 75.94 89 TYR A O 1
ATOM 704 N N . ILE A 1 90 ? 7.271 5.895 10.092 1.00 75.81 90 ILE A N 1
ATOM 705 C CA . ILE A 1 90 ? 6.445 6.733 9.213 1.00 75.81 90 ILE A CA 1
ATOM 706 C C . ILE A 1 90 ? 5.680 7.781 10.012 1.00 75.81 90 ILE A C 1
ATOM 708 O O . ILE A 1 90 ? 5.620 8.943 9.615 1.00 75.81 90 ILE A O 1
ATOM 712 N N . GLU A 1 91 ? 5.103 7.424 11.157 1.00 75.69 91 GLU A N 1
ATOM 713 C CA . GLU A 1 91 ? 4.287 8.368 11.920 1.00 75.69 91 GLU A CA 1
ATOM 714 C C . GLU A 1 91 ? 5.116 9.520 12.496 1.00 75.69 91 GLU A C 1
ATOM 716 O O . GLU A 1 91 ? 4.674 10.665 12.405 1.00 75.69 91 GLU A O 1
ATOM 721 N N . LYS A 1 92 ? 6.358 9.244 12.918 1.00 78.19 92 LYS A N 1
ATOM 722 C CA . LYS A 1 92 ? 7.337 10.251 13.371 1.00 78.19 92 LYS A CA 1
ATOM 723 C C . LYS A 1 92 ? 7.752 11.272 12.307 1.00 78.19 92 LYS A C 1
ATOM 725 O O . LYS A 1 92 ? 8.323 12.304 12.652 1.00 78.19 92 LYS A O 1
ATOM 730 N N . ILE A 1 93 ? 7.497 11.004 11.025 1.00 80.31 93 ILE A N 1
ATOM 731 C CA . ILE A 1 93 ? 7.780 11.961 9.952 1.00 80.31 93 ILE A CA 1
ATOM 732 C C . ILE A 1 93 ? 6.850 13.170 10.114 1.00 80.31 93 ILE A C 1
ATOM 734 O O . ILE A 1 93 ? 5.639 13.009 10.304 1.00 80.31 93 ILE A O 1
ATOM 738 N N . SER A 1 94 ? 7.406 14.381 10.010 1.00 82.62 94 SER A N 1
ATOM 739 C CA . SER A 1 94 ? 6.632 15.615 10.160 1.00 82.62 94 SER A CA 1
ATOM 740 C C . SER A 1 94 ? 5.462 15.660 9.173 1.00 82.62 94 SE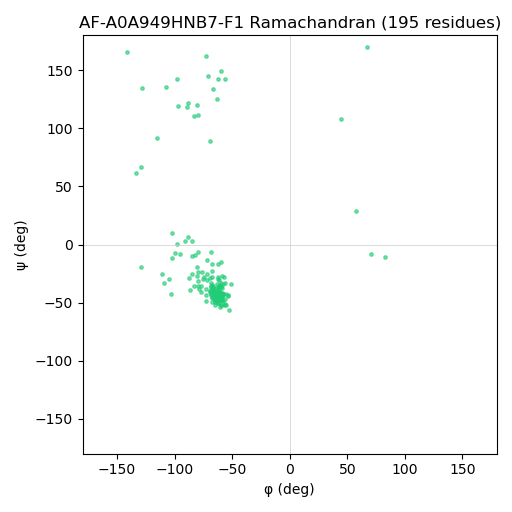R A C 1
ATOM 742 O O . SER A 1 94 ? 5.566 15.233 8.018 1.00 82.62 94 SER A O 1
ATOM 744 N N . MET A 1 95 ? 4.321 16.191 9.620 1.00 80.56 95 MET A N 1
ATOM 745 C CA . MET A 1 95 ? 3.128 16.297 8.772 1.00 80.56 95 MET A CA 1
ATOM 746 C C . MET A 1 95 ? 3.402 17.138 7.517 1.00 80.56 95 MET A C 1
ATOM 748 O O . MET A 1 95 ? 2.908 16.811 6.440 1.00 80.56 95 MET A O 1
ATOM 752 N N . PHE A 1 96 ? 4.238 18.174 7.645 1.00 81.81 96 PHE A N 1
ATOM 753 C CA . PHE A 1 96 ? 4.694 18.980 6.516 1.00 81.81 96 PHE A CA 1
ATOM 754 C C . PHE A 1 96 ? 5.429 18.131 5.474 1.00 81.81 96 PHE A C 1
ATOM 756 O O . PHE A 1 96 ? 5.081 18.182 4.298 1.00 81.81 96 PHE A O 1
ATOM 763 N N . LEU A 1 97 ? 6.377 17.287 5.899 1.00 85.62 97 LEU A N 1
ATOM 764 C CA . LEU A 1 97 ? 7.144 16.444 4.983 1.00 85.62 97 LEU A CA 1
ATOM 765 C C . LEU A 1 97 ? 6.266 15.382 4.303 1.00 85.62 97 LEU A C 1
ATOM 767 O O . LEU A 1 97 ? 6.421 15.145 3.109 1.00 85.62 97 LEU A O 1
ATOM 771 N N . LYS A 1 98 ? 5.291 14.801 5.017 1.00 82.94 98 LYS A N 1
ATOM 772 C CA . LYS A 1 98 ? 4.303 13.879 4.421 1.00 82.94 98 LYS A CA 1
ATOM 773 C C . LYS A 1 98 ? 3.470 14.559 3.334 1.00 82.94 98 LYS A C 1
ATOM 775 O O . LYS A 1 98 ? 3.315 14.006 2.248 1.00 82.94 98 LYS A O 1
ATOM 780 N N . LYS A 1 99 ? 2.955 15.763 3.614 1.00 84.69 99 LYS A N 1
ATOM 781 C CA . LYS A 1 99 ? 2.169 16.544 2.647 1.00 84.69 99 LYS A CA 1
ATOM 782 C C . LYS A 1 99 ? 3.009 16.969 1.449 1.00 84.69 99 LYS A C 1
ATOM 784 O O . LYS A 1 99 ? 2.546 16.853 0.322 1.00 84.69 99 LYS A O 1
ATOM 789 N N . PHE A 1 100 ? 4.245 17.403 1.683 1.00 87.81 100 PHE A N 1
ATOM 790 C CA . PHE A 1 100 ? 5.172 17.778 0.621 1.00 87.81 100 PHE A CA 1
ATOM 791 C C . PHE A 1 100 ? 5.508 16.589 -0.287 1.00 87.81 100 PHE A C 1
ATOM 793 O O . PHE A 1 100 ? 5.404 16.699 -1.505 1.00 87.81 100 PHE A O 1
ATOM 800 N N . LEU A 1 101 ? 5.827 15.426 0.291 1.00 87.81 101 LEU A N 1
ATOM 801 C CA . LEU A 1 101 ? 6.111 14.216 -0.478 1.00 87.81 101 LEU A CA 1
ATOM 802 C C . LEU A 1 101 ? 4.890 13.746 -1.278 1.00 87.81 101 LEU A C 1
ATOM 804 O O . LEU A 1 101 ? 5.022 13.377 -2.442 1.00 87.81 101 LEU A O 1
ATOM 808 N N . GLY A 1 102 ? 3.695 13.793 -0.684 1.00 86.62 102 GLY A N 1
ATOM 809 C CA . GLY A 1 102 ? 2.472 13.456 -1.408 1.00 86.62 102 GLY A CA 1
ATOM 810 C C . GLY A 1 102 ? 2.139 14.466 -2.511 1.00 86.62 102 GLY A C 1
ATOM 811 O O . GLY A 1 102 ? 1.681 14.055 -3.571 1.00 86.62 102 GLY A O 1
ATOM 812 N N . LEU A 1 103 ? 2.424 15.760 -2.321 1.00 90.25 103 LEU A N 1
ATOM 813 C CA . LEU A 1 103 ? 2.270 16.771 -3.371 1.00 90.25 103 LEU A CA 1
ATOM 814 C C . LEU A 1 103 ? 3.220 16.504 -4.545 1.00 90.25 103 LEU A C 1
ATOM 816 O O . LEU A 1 103 ? 2.785 16.516 -5.693 1.00 90.25 103 LEU A O 1
ATOM 820 N N . LEU A 1 104 ? 4.494 16.208 -4.265 1.00 90.38 104 LEU A N 1
ATOM 821 C CA . LEU A 1 104 ? 5.458 15.810 -5.294 1.00 90.38 104 LEU A CA 1
ATOM 822 C C . LEU A 1 104 ? 4.987 14.564 -6.050 1.00 90.38 104 LEU A C 1
ATOM 824 O O . LEU A 1 104 ? 5.066 14.526 -7.277 1.00 90.38 104 LEU A O 1
ATOM 828 N N . LEU A 1 105 ? 4.452 13.573 -5.332 1.00 90.06 105 LEU A N 1
ATOM 829 C CA . LEU A 1 105 ? 3.887 12.373 -5.940 1.00 90.06 105 LEU A CA 1
ATOM 830 C C . LEU A 1 105 ? 2.683 12.700 -6.836 1.00 90.06 105 LEU A C 1
ATOM 832 O O . LEU A 1 105 ? 2.601 12.184 -7.947 1.00 90.06 105 LEU A O 1
ATOM 836 N N . ALA A 1 106 ? 1.775 13.571 -6.389 1.00 90.56 106 ALA A N 1
ATOM 837 C CA . ALA A 1 106 ? 0.610 13.989 -7.166 1.00 90.56 106 ALA A CA 1
ATOM 838 C C . ALA A 1 106 ? 1.014 14.723 -8.454 1.00 90.56 106 ALA A C 1
ATOM 840 O O . ALA A 1 106 ? 0.482 14.422 -9.520 1.00 90.56 106 ALA A O 1
ATOM 841 N N . ILE A 1 107 ? 1.987 15.638 -8.375 1.00 90.50 107 ILE A N 1
ATOM 842 C CA . ILE A 1 107 ? 2.519 16.352 -9.544 1.00 90.50 107 ILE A CA 1
ATOM 843 C C . ILE A 1 107 ? 3.190 15.367 -10.507 1.00 90.50 107 ILE A C 1
ATOM 845 O O . ILE A 1 107 ? 2.909 15.393 -11.703 1.00 90.50 107 ILE A O 1
ATOM 849 N N . GLY A 1 108 ? 4.038 14.470 -9.994 1.00 89.06 108 GLY A N 1
ATOM 850 C CA . GLY A 1 108 ? 4.726 13.466 -10.805 1.00 89.06 108 GLY A CA 1
ATOM 851 C C . GLY A 1 108 ? 3.764 12.515 -11.522 1.00 89.06 108 GLY A C 1
ATOM 852 O O . GLY A 1 108 ? 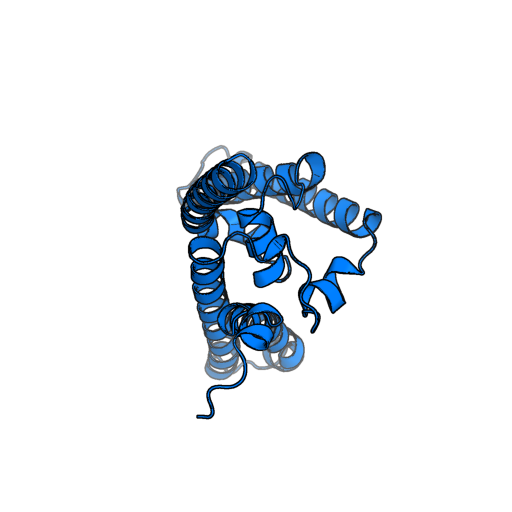3.933 12.262 -12.714 1.00 89.06 108 GLY A O 1
ATOM 853 N N . LEU A 1 109 ? 2.726 12.037 -10.827 1.00 88.31 109 LEU A N 1
ATOM 854 C CA . LEU A 1 109 ? 1.663 11.222 -11.423 1.00 88.31 109 LEU A CA 1
ATOM 855 C C . LEU A 1 109 ? 0.838 12.014 -12.440 1.00 88.31 109 LEU A C 1
ATOM 857 O O . LEU A 1 109 ? 0.528 11.494 -13.503 1.00 88.31 109 LEU A O 1
ATOM 861 N N . GLY A 1 110 ? 0.514 13.277 -12.157 1.00 86.25 110 GLY A N 1
ATOM 862 C CA . GLY A 1 110 ? -0.172 14.143 -13.114 1.00 86.25 110 GLY A CA 1
ATOM 863 C C . GLY A 1 110 ? 0.614 14.265 -14.420 1.00 86.25 110 GLY A C 1
ATOM 864 O O . GLY A 1 110 ? 0.086 13.970 -15.487 1.00 86.25 110 GLY A O 1
ATOM 865 N N . LEU A 1 111 ? 1.902 14.612 -14.338 1.00 86.81 111 LEU A N 1
ATOM 866 C CA . LEU A 1 111 ? 2.776 14.726 -15.509 1.00 86.81 111 LEU A CA 1
ATOM 867 C C . LEU A 1 111 ? 2.912 13.402 -16.276 1.00 86.81 111 LEU A C 1
ATOM 869 O O . LEU A 1 111 ? 2.882 13.410 -17.506 1.00 86.81 111 LEU A O 1
ATOM 873 N N . SER A 1 112 ? 3.030 12.267 -15.577 1.00 85.69 112 SER A N 1
ATOM 874 C CA . SER A 1 112 ? 3.162 10.957 -16.229 1.00 85.69 112 SER A CA 1
ATOM 875 C C . SER A 1 112 ? 1.885 10.512 -16.947 1.00 85.69 112 SER A C 1
ATOM 877 O O . SER A 1 112 ? 1.969 9.806 -17.949 1.00 85.69 112 SER A O 1
ATOM 879 N N . LEU A 1 113 ? 0.713 10.945 -16.477 1.00 84.94 113 LEU A N 1
ATOM 880 C CA . LEU A 1 113 ? -0.574 10.691 -17.129 1.00 84.94 113 LEU A CA 1
ATOM 881 C C . LEU A 1 113 ? -0.779 11.545 -18.388 1.00 84.94 113 LEU A C 1
ATOM 883 O O . LEU A 1 113 ? -1.464 11.110 -19.308 1.00 84.94 113 LEU A O 1
ATOM 887 N N . PHE A 1 114 ? -0.162 12.727 -18.465 1.00 81.12 114 PHE A N 1
ATOM 888 C CA . PHE A 1 114 ? -0.214 13.570 -19.666 1.00 81.12 114 PHE A CA 1
ATOM 889 C C . PHE A 1 114 ? 0.692 13.073 -20.803 1.00 81.12 114 PHE A C 1
ATOM 891 O O . PHE A 1 114 ? 0.427 13.382 -21.964 1.00 81.12 114 PHE A O 1
ATOM 898 N N . ALA A 1 115 ? 1.742 12.304 -20.502 1.00 76.81 115 ALA A N 1
ATOM 899 C CA . ALA A 1 115 ? 2.702 11.820 -21.497 1.00 76.81 115 ALA A CA 1
ATOM 900 C C . ALA A 1 115 ? 2.074 11.016 -22.664 1.00 76.81 115 ALA A C 1
ATOM 902 O O . ALA A 1 115 ? 2.319 11.390 -23.810 1.00 76.81 115 ALA A O 1
ATOM 903 N N . PRO A 1 116 ? 1.231 9.987 -22.434 1.00 73.81 116 PRO A N 1
ATOM 904 C CA . PRO A 1 116 ? 0.631 9.200 -23.522 1.00 73.81 116 PRO A CA 1
ATOM 905 C C . PRO A 1 116 ? -0.454 9.947 -24.318 1.00 73.81 116 PRO A C 1
ATOM 907 O O . PRO A 1 116 ? -0.846 9.513 -25.395 1.00 73.81 116 PRO A O 1
ATOM 910 N N . MET A 1 117 ? -0.949 11.091 -23.831 1.00 72.94 117 MET A N 1
ATOM 911 C CA . MET A 1 117 ? -1.953 11.892 -24.549 1.00 72.94 117 MET A CA 1
ATOM 912 C C . MET A 1 117 ? -1.348 12.752 -25.669 1.00 72.94 117 MET A C 1
ATOM 914 O O . MET A 1 117 ? -2.083 13.401 -26.411 1.00 72.94 117 MET A O 1
ATOM 918 N N . ARG A 1 118 ? -0.016 12.786 -25.786 1.00 73.12 118 ARG A N 1
ATOM 919 C CA . ARG A 1 118 ? 0.698 13.711 -26.671 1.00 73.12 118 ARG A CA 1
ATOM 920 C C . ARG A 1 118 ? 0.722 13.266 -28.135 1.00 73.12 118 ARG A C 1
ATOM 922 O O . ARG A 1 118 ? 0.675 14.121 -29.013 1.00 73.12 118 ARG A O 1
ATOM 929 N N . ASP A 1 119 ? 0.721 11.957 -28.374 1.00 69.88 119 ASP A N 1
ATOM 930 C CA . ASP A 1 119 ? 0.855 11.367 -29.714 1.00 69.88 119 ASP A CA 1
ATOM 931 C C . ASP A 1 119 ? -0.500 10.965 -30.335 1.00 69.88 119 ASP A C 1
ATOM 933 O O . ASP A 1 119 ? -0.559 10.470 -31.458 1.00 69.88 119 ASP A O 1
ATOM 937 N N . GLY A 1 120 ? -1.612 11.191 -29.620 1.00 68.69 120 GLY A N 1
ATOM 938 C CA . GLY A 1 120 ? -2.985 11.028 -30.120 1.00 68.69 120 GLY A CA 1
ATOM 939 C C . GLY A 1 120 ? -3.452 9.586 -30.364 1.00 68.69 120 GLY A C 1
ATOM 940 O O . GLY A 1 120 ? -4.641 9.375 -30.597 1.00 68.69 120 GLY A O 1
ATOM 941 N N . ASN A 1 121 ? -2.563 8.594 -30.276 1.00 78.25 121 ASN A N 1
ATOM 942 C CA . ASN A 1 121 ? -2.877 7.182 -30.484 1.00 78.25 121 ASN A CA 1
ATOM 943 C C . ASN A 1 121 ? -2.675 6.380 -29.192 1.00 78.25 121 ASN A C 1
ATOM 945 O O . ASN A 1 121 ? -1.579 5.902 -28.920 1.00 78.25 121 ASN A O 1
ATOM 949 N N . ILE A 1 122 ? -3.741 6.249 -28.398 1.00 81.00 122 ILE A N 1
ATOM 950 C CA . ILE A 1 122 ? -3.695 5.554 -27.106 1.00 81.00 122 ILE A CA 1
ATOM 951 C C . ILE A 1 122 ? -3.748 4.041 -27.336 1.00 81.00 122 ILE A C 1
ATOM 953 O O . ILE A 1 122 ? -4.774 3.477 -27.718 1.00 81.00 122 ILE A O 1
ATOM 957 N N . THR A 1 123 ? -2.641 3.371 -27.051 1.00 84.94 123 THR A N 1
ATOM 958 C CA . THR A 1 123 ? -2.535 1.912 -27.023 1.00 84.94 123 THR A CA 1
ATOM 959 C C . THR A 1 123 ? -3.233 1.316 -25.793 1.00 84.94 123 THR A C 1
ATOM 961 O O . THR A 1 123 ? -3.466 1.979 -24.781 1.00 84.94 123 THR A O 1
ATOM 964 N N . GLY A 1 124 ? -3.535 0.012 -25.825 1.00 84.12 124 GLY A N 1
ATOM 965 C CA . GLY A 1 124 ? -4.156 -0.673 -24.681 1.00 84.12 124 GLY A CA 1
ATOM 966 C C . GLY A 1 124 ? -3.318 -0.623 -23.391 1.00 84.12 124 GLY A C 1
ATOM 967 O O . GLY A 1 124 ? -3.872 -0.530 -22.297 1.00 84.12 124 GLY A O 1
ATOM 968 N N . ALA A 1 125 ? -1.986 -0.628 -23.506 1.00 84.62 125 ALA A N 1
ATOM 969 C CA . ALA A 1 125 ? -1.086 -0.497 -22.358 1.00 84.62 125 ALA A CA 1
ATOM 970 C C . ALA A 1 125 ? -1.151 0.908 -21.735 1.00 84.62 125 ALA A C 1
ATOM 972 O O . ALA A 1 125 ? -1.167 1.046 -20.511 1.00 84.62 125 ALA A O 1
ATOM 973 N N . GLU A 1 126 ? -1.253 1.945 -22.564 1.00 85.62 126 GLU A N 1
ATOM 974 C CA . GLU A 1 126 ? -1.414 3.325 -22.104 1.00 85.62 126 GLU A CA 1
ATOM 975 C C . GLU A 1 126 ? -2.776 3.543 -21.455 1.00 85.62 126 GLU A C 1
ATOM 977 O O . GLU A 1 126 ? -2.859 4.221 -20.436 1.00 85.62 126 GLU A O 1
ATOM 982 N N . LEU A 1 127 ? -3.837 2.906 -21.959 1.00 86.88 127 LEU A N 1
ATOM 983 C CA . LEU A 1 127 ? -5.151 2.953 -21.318 1.00 86.88 127 LEU A CA 1
ATOM 984 C C . LEU A 1 127 ? -5.131 2.327 -19.911 1.00 86.88 127 LEU A C 1
ATOM 986 O O . LEU A 1 127 ? -5.715 2.883 -18.975 1.00 86.88 127 LEU A O 1
ATOM 990 N N . LEU A 1 128 ? -4.436 1.196 -19.740 1.00 87.75 128 LEU A N 1
ATOM 991 C CA . LEU A 1 128 ? -4.229 0.579 -18.425 1.00 87.75 128 LEU A CA 1
ATOM 992 C C . LEU A 1 128 ? -3.426 1.496 -17.498 1.00 87.75 128 LEU A C 1
ATOM 994 O O . LEU A 1 128 ? -3.811 1.677 -16.343 1.00 87.75 128 LEU A O 1
ATOM 998 N N . TRP A 1 129 ? -2.355 2.110 -18.005 1.00 87.44 129 TRP A N 1
ATOM 999 C CA . TRP A 1 129 ? -1.557 3.080 -17.256 1.00 87.44 129 TRP A CA 1
ATOM 1000 C C . TRP A 1 129 ? -2.382 4.295 -16.824 1.00 87.44 129 TRP A C 1
ATOM 1002 O O . TRP A 1 129 ? -2.340 4.680 -15.657 1.00 87.44 129 TRP A O 1
ATOM 1012 N N . LEU A 1 130 ? -3.182 4.858 -17.731 1.00 88.88 130 LEU A N 1
ATOM 1013 C CA . LEU A 1 130 ? -4.065 5.990 -17.462 1.00 88.88 130 LEU A CA 1
ATOM 1014 C C . LEU A 1 130 ? -5.109 5.649 -16.399 1.00 88.88 130 LEU A C 1
ATOM 1016 O O . LEU A 1 130 ? -5.319 6.421 -15.465 1.00 88.88 130 LEU A O 1
ATOM 1020 N N . SER A 1 131 ? -5.724 4.471 -16.501 1.00 90.38 131 SER A N 1
ATOM 1021 C CA . SER A 1 131 ? -6.731 4.005 -15.542 1.00 90.38 131 SER A CA 1
ATOM 1022 C C . SER A 1 131 ? -6.118 3.771 -14.159 1.00 90.38 131 SER A C 1
ATOM 1024 O O . SER A 1 131 ? -6.637 4.241 -13.144 1.00 90.38 131 SER A O 1
ATOM 1026 N N . TYR A 1 132 ? -4.975 3.084 -14.116 1.00 91.69 132 TYR A N 1
ATOM 1027 C CA . TYR A 1 132 ? -4.251 2.789 -12.885 1.00 91.69 132 TYR A CA 1
ATOM 1028 C C . TYR A 1 132 ? -3.726 4.063 -12.216 1.00 91.69 132 TYR A C 1
ATOM 1030 O O . TYR A 1 132 ? -3.961 4.305 -11.029 1.00 91.69 132 TYR A O 1
ATOM 1038 N N . GLY A 1 133 ? -3.011 4.890 -12.977 1.00 90.25 133 GLY A N 1
ATOM 1039 C CA . GLY A 1 133 ? -2.407 6.120 -12.490 1.00 90.25 133 GLY A CA 1
ATOM 1040 C C . GLY A 1 133 ? -3.460 7.166 -12.139 1.00 90.25 133 GLY A C 1
ATOM 1041 O O . GLY A 1 133 ? -3.312 7.829 -11.120 1.00 90.25 133 GLY A O 1
ATOM 1042 N N . GLY A 1 134 ? -4.564 7.252 -12.887 1.00 91.06 134 GLY A N 1
ATOM 1043 C CA . GLY A 1 134 ? -5.707 8.104 -12.557 1.00 91.06 134 GLY A CA 1
ATOM 1044 C C . GLY A 1 134 ? -6.361 7.702 -11.235 1.00 91.06 134 GLY A C 1
ATOM 1045 O O . GLY A 1 134 ? -6.545 8.543 -10.356 1.00 91.06 134 GLY A O 1
ATOM 1046 N N . CYS A 1 135 ? -6.628 6.406 -11.035 1.00 92.88 135 CYS A N 1
ATOM 1047 C CA . CYS A 1 135 ? -7.148 5.891 -9.765 1.00 92.88 135 CYS A CA 1
ATOM 1048 C C . CYS A 1 135 ? -6.184 6.172 -8.597 1.00 92.88 135 CYS A C 1
ATOM 1050 O O . CYS A 1 135 ? -6.599 6.644 -7.536 1.00 92.88 135 CYS A O 1
ATOM 1052 N N . THR A 1 136 ? -4.885 5.956 -8.814 1.00 93.19 136 THR A N 1
ATOM 1053 C CA . THR A 1 136 ? -3.835 6.244 -7.826 1.00 93.19 136 THR A CA 1
ATOM 1054 C C . THR A 1 136 ? -3.758 7.738 -7.508 1.00 93.19 136 THR A C 1
ATOM 1056 O O . THR A 1 136 ? -3.676 8.106 -6.341 1.00 93.19 136 THR A O 1
ATOM 1059 N N . LEU A 1 137 ? -3.837 8.614 -8.513 1.00 93.12 137 LEU A N 1
ATOM 1060 C CA . LEU A 1 137 ? -3.810 10.066 -8.341 1.00 93.12 137 LEU A CA 1
ATOM 1061 C C . LEU A 1 137 ? -5.005 10.550 -7.517 1.00 93.12 137 LEU A C 1
ATOM 1063 O O . LEU A 1 137 ? -4.824 11.313 -6.569 1.00 93.12 137 LEU A O 1
ATOM 1067 N N . VAL A 1 138 ? -6.211 10.068 -7.827 1.00 93.44 138 VAL A N 1
ATOM 1068 C CA . VAL A 1 138 ? -7.416 10.366 -7.037 1.00 93.44 138 VAL A CA 1
ATOM 1069 C C . VAL A 1 138 ? -7.224 9.928 -5.586 1.00 93.44 138 VAL A C 1
ATOM 1071 O O . VAL A 1 138 ? -7.543 10.685 -4.668 1.00 93.44 138 VAL A O 1
ATOM 1074 N N . PHE A 1 139 ? -6.645 8.746 -5.358 1.00 93.06 139 PHE A N 1
ATOM 1075 C CA . PHE A 1 139 ? -6.355 8.273 -4.008 1.00 93.06 139 PHE A CA 1
ATOM 1076 C C . PHE A 1 139 ? -5.303 9.125 -3.287 1.00 93.06 139 PHE A C 1
ATOM 1078 O O . PHE A 1 139 ? -5.482 9.450 -2.117 1.00 93.06 139 PHE A O 1
ATOM 1085 N N . VAL A 1 140 ? -4.237 9.551 -3.969 1.00 92.62 140 VAL A N 1
ATOM 1086 C CA . VAL A 1 140 ? -3.226 10.459 -3.404 1.00 92.62 140 VAL A CA 1
ATOM 1087 C C . VAL A 1 140 ? -3.858 11.793 -3.003 1.00 92.62 140 VAL A C 1
ATOM 1089 O O . VAL A 1 140 ? -3.630 12.266 -1.889 1.00 92.62 140 VAL A O 1
ATOM 1092 N N . LEU A 1 141 ? -4.689 12.384 -3.866 1.00 92.31 141 LEU A N 1
ATOM 1093 C CA . LEU A 1 141 ? -5.411 13.623 -3.563 1.00 92.31 141 LEU A CA 1
ATOM 1094 C C . LEU A 1 141 ? -6.354 13.446 -2.370 1.00 92.31 141 LEU A C 1
ATOM 1096 O O . LEU A 1 141 ? -6.396 14.299 -1.482 1.00 92.31 141 LEU A O 1
ATOM 1100 N N . PHE A 1 142 ? -7.053 12.314 -2.300 1.00 92.75 142 PHE A N 1
ATOM 1101 C CA . PHE A 1 142 ? -7.862 11.951 -1.142 1.00 92.75 142 PHE A CA 1
ATOM 1102 C C . PHE A 1 142 ? -7.018 11.870 0.142 1.00 92.75 142 PHE A C 1
ATOM 1104 O O . PHE A 1 142 ? -7.386 12.479 1.149 1.00 92.75 142 PHE A O 1
ATOM 1111 N N . VAL A 1 143 ? -5.862 11.196 0.106 1.00 89.25 143 VAL A N 1
ATOM 1112 C CA . VAL A 1 143 ? -4.940 11.088 1.250 1.00 89.25 143 VAL A CA 1
ATOM 1113 C C . VAL A 1 143 ? -4.410 12.456 1.696 1.00 89.25 143 VAL A C 1
ATOM 1115 O O . VAL A 1 143 ? -4.242 12.692 2.890 1.00 89.25 143 VAL A O 1
ATOM 1118 N N . LEU A 1 144 ? -4.177 13.380 0.764 1.00 88.75 144 LEU A N 1
ATOM 1119 C CA . LEU A 1 144 ? -3.656 14.713 1.076 1.00 88.75 144 LEU A CA 1
ATOM 1120 C C . LEU A 1 144 ? -4.703 15.670 1.643 1.00 88.75 144 LEU A C 1
ATOM 1122 O O . LEU A 1 144 ? -4.386 16.461 2.535 1.00 88.75 144 LEU A O 1
ATOM 1126 N N . LEU A 1 145 ? -5.917 15.637 1.093 1.00 88.31 145 LEU A N 1
ATOM 1127 C CA . LEU A 1 145 ? -6.920 16.679 1.317 1.00 88.31 145 LEU A CA 1
ATOM 1128 C C . LEU A 1 145 ? -8.034 16.256 2.273 1.00 88.31 145 LEU A C 1
ATOM 1130 O O . LEU A 1 145 ? -8.618 17.113 2.935 1.00 88.31 145 LEU A O 1
ATOM 1134 N N . ARG A 1 146 ? -8.364 14.960 2.330 1.00 88.69 146 ARG A N 1
ATOM 1135 C CA . ARG A 1 146 ? -9.582 14.485 3.002 1.00 88.69 146 ARG A CA 1
ATOM 1136 C C . ARG A 1 146 ? -9.364 13.360 4.003 1.00 88.69 146 ARG A C 1
ATOM 1138 O O . ARG A 1 146 ? -10.216 13.158 4.860 1.00 88.69 146 ARG A O 1
ATOM 1145 N N . TYR A 1 147 ? -8.253 12.640 3.917 1.00 87.69 147 TYR A N 1
ATOM 1146 C CA . TYR A 1 147 ? -8.015 11.490 4.774 1.00 87.69 147 TYR A CA 1
ATOM 1147 C C . TYR A 1 147 ? -7.934 11.864 6.258 1.00 87.69 147 TYR A C 1
ATOM 1149 O O . TYR A 1 147 ? -7.098 12.656 6.694 1.00 87.69 147 TYR A O 1
ATOM 1157 N N . ASN A 1 148 ? -8.781 11.193 7.031 1.00 84.88 148 ASN A N 1
ATOM 1158 C CA . ASN A 1 148 ? -8.767 11.141 8.479 1.00 84.88 148 ASN A CA 1
ATOM 1159 C C . ASN A 1 148 ? -8.793 9.667 8.907 1.00 84.88 148 ASN A C 1
ATOM 1161 O O . ASN A 1 148 ? -9.578 8.874 8.379 1.00 84.88 148 ASN A O 1
ATOM 1165 N N . ARG A 1 149 ? -7.941 9.299 9.872 1.00 82.38 149 ARG A N 1
ATOM 1166 C CA . ARG A 1 149 ? -7.799 7.910 10.335 1.00 82.38 149 ARG A CA 1
ATOM 1167 C C . ARG A 1 149 ? -9.086 7.353 10.950 1.00 82.38 149 ARG A C 1
ATOM 1169 O O . ARG A 1 149 ? -9.318 6.153 10.862 1.00 82.38 149 ARG A O 1
ATOM 1176 N N . PHE A 1 150 ? -9.904 8.215 11.554 1.00 82.69 150 PHE A N 1
ATOM 1177 C CA . PHE A 1 150 ? -11.135 7.811 12.235 1.00 82.69 150 PHE A CA 1
ATOM 1178 C C . PHE A 1 150 ? -12.321 7.657 11.277 1.00 82.69 150 PHE A C 1
ATOM 1180 O O . PHE A 1 150 ? -13.105 6.726 11.425 1.00 82.69 150 PHE A O 1
ATOM 1187 N N . ASP A 1 151 ? -12.399 8.506 10.252 1.00 84.38 151 ASP A N 1
ATOM 1188 C CA . ASP A 1 151 ? -13.476 8.457 9.255 1.00 84.38 151 ASP A CA 1
ATOM 1189 C C . ASP A 1 151 ? -13.237 7.361 8.200 1.00 84.38 151 ASP A C 1
ATOM 1191 O O . ASP A 1 151 ? -14.173 6.863 7.571 1.00 84.38 151 ASP A O 1
ATOM 1195 N N . HIS A 1 152 ? -11.975 6.957 8.004 1.00 88.38 152 HIS A N 1
ATOM 1196 C CA . HIS A 1 152 ? -11.565 6.010 6.962 1.00 88.38 152 HIS A CA 1
ATOM 1197 C C . HIS A 1 152 ? -10.713 4.855 7.517 1.00 88.38 152 HIS A C 1
ATOM 1199 O O . HIS A 1 152 ? -9.534 4.715 7.169 1.00 88.38 152 HIS A O 1
ATOM 1205 N N . PRO A 1 153 ? -11.302 3.975 8.345 1.00 86.81 153 PRO A N 1
ATOM 1206 C CA . PRO A 1 153 ? -10.559 2.972 9.105 1.00 86.81 153 PRO A CA 1
ATOM 1207 C C . PRO A 1 153 ? -9.867 1.925 8.223 1.00 86.81 153 PRO A C 1
ATOM 1209 O O . PRO A 1 153 ? -8.698 1.596 8.441 1.00 86.81 153 PRO A O 1
ATOM 1212 N N . ALA A 1 154 ? -10.534 1.449 7.165 1.00 90.19 154 ALA A N 1
ATOM 1213 C CA . ALA A 1 154 ? -9.952 0.473 6.241 1.00 90.19 154 ALA A CA 1
ATOM 1214 C C . ALA A 1 154 ? -8.729 1.046 5.501 1.00 90.19 154 ALA A C 1
ATOM 1216 O O . ALA A 1 154 ? -7.730 0.350 5.314 1.00 90.19 154 ALA A O 1
ATOM 1217 N N . VAL A 1 155 ? -8.779 2.335 5.145 1.00 90.62 155 VAL A N 1
ATOM 1218 C CA . VAL A 1 155 ? -7.658 3.051 4.521 1.00 90.62 155 VAL A CA 1
ATOM 1219 C C . VAL A 1 155 ? -6.516 3.229 5.517 1.00 90.62 155 VAL A C 1
ATOM 1221 O O . VAL A 1 155 ? -5.366 2.958 5.176 1.00 90.62 155 VAL A O 1
ATOM 1224 N N . ALA A 1 156 ? -6.818 3.606 6.761 1.00 89.19 156 ALA A N 1
ATOM 1225 C CA . ALA A 1 156 ? -5.812 3.694 7.815 1.00 89.19 156 ALA A CA 1
ATOM 1226 C C . ALA A 1 156 ? -5.110 2.345 8.034 1.00 89.19 156 ALA A C 1
ATOM 1228 O O . ALA A 1 156 ? -3.885 2.281 8.131 1.00 89.19 156 ALA A O 1
ATOM 1229 N N . THR A 1 157 ? -5.877 1.252 8.034 1.00 89.56 157 THR A N 1
ATOM 1230 C CA . THR A 1 157 ? -5.353 -0.111 8.171 1.00 89.56 157 THR A CA 1
ATOM 1231 C C . THR A 1 157 ? -4.449 -0.484 6.998 1.00 89.56 157 THR A C 1
ATOM 1233 O O . THR A 1 157 ? -3.365 -1.026 7.218 1.00 89.56 157 THR A O 1
ATOM 1236 N N . LEU A 1 158 ? -4.839 -0.145 5.765 1.00 92.44 158 LEU A N 1
ATOM 1237 C CA . LEU A 1 158 ? -4.008 -0.346 4.577 1.00 92.44 158 LEU A CA 1
ATOM 1238 C C . LEU A 1 158 ? -2.685 0.406 4.691 1.00 92.44 158 LEU A C 1
ATOM 1240 O O . LEU A 1 158 ? -1.628 -0.199 4.515 1.00 92.44 158 LEU A O 1
ATOM 1244 N N . LEU A 1 159 ? -2.724 1.706 4.989 1.00 89.88 159 LEU A N 1
ATOM 1245 C CA . LEU A 1 159 ? -1.521 2.535 5.090 1.00 89.88 159 LEU A CA 1
ATOM 1246 C C . LEU A 1 159 ? -0.581 2.013 6.182 1.00 89.88 159 LEU A C 1
ATOM 1248 O O . LEU A 1 159 ? 0.620 1.884 5.942 1.00 89.88 159 LEU A O 1
ATOM 1252 N N . ARG A 1 160 ? -1.132 1.622 7.336 1.00 88.75 160 ARG A N 1
ATOM 1253 C CA . ARG A 1 160 ? -0.368 1.076 8.462 1.00 88.75 160 ARG A CA 1
ATOM 1254 C C . ARG A 1 160 ? 0.265 -0.282 8.141 1.00 88.75 160 ARG A C 1
ATOM 1256 O O . ARG A 1 160 ? 1.442 -0.494 8.426 1.00 88.75 160 ARG A O 1
ATOM 1263 N N . CYS A 1 161 ? -0.472 -1.196 7.509 1.00 88.94 161 CYS A N 1
ATOM 1264 C CA . CYS A 1 161 ? 0.033 -2.534 7.166 1.00 88.94 161 CYS A CA 1
ATOM 1265 C C . CYS A 1 161 ? 1.037 -2.513 6.009 1.00 88.94 161 CYS A C 1
ATOM 1267 O O . CYS A 1 161 ? 2.024 -3.244 6.030 1.00 88.94 161 CYS A O 1
ATOM 1269 N N . SER A 1 162 ? 0.795 -1.657 5.016 1.00 89.31 162 SER A N 1
ATOM 1270 C CA . SER A 1 162 ? 1.646 -1.518 3.830 1.00 89.31 162 SER A CA 1
ATOM 1271 C C . SER A 1 162 ? 2.836 -0.581 4.023 1.00 89.31 162 SER A C 1
ATOM 1273 O O . SER A 1 162 ? 3.569 -0.324 3.072 1.00 89.31 162 SER A O 1
ATOM 1275 N N . MET A 1 163 ? 3.031 -0.033 5.226 1.00 86.50 163 MET A N 1
ATOM 1276 C CA . MET A 1 163 ? 4.081 0.952 5.502 1.00 86.50 163 MET A CA 1
ATOM 1277 C C . MET A 1 163 ? 3.992 2.205 4.603 1.00 86.50 163 MET A C 1
ATOM 1279 O O . MET A 1 163 ? 5.002 2.825 4.286 1.00 86.50 163 MET A O 1
ATOM 1283 N N . GLY A 1 164 ? 2.784 2.564 4.155 1.00 83.75 164 GLY A N 1
ATOM 1284 C CA . GLY A 1 164 ? 2.530 3.650 3.201 1.00 83.75 164 GLY A CA 1
ATOM 1285 C C . GLY A 1 164 ? 2.714 3.283 1.721 1.00 83.75 164 GLY A C 1
ATOM 1286 O O . GLY A 1 164 ? 2.261 4.033 0.859 1.00 83.75 164 GLY A O 1
ATOM 1287 N N . LEU A 1 165 ? 3.290 2.119 1.393 1.00 86.25 165 LEU A N 1
ATOM 1288 C CA . LEU A 1 165 ? 3.469 1.669 0.001 1.00 86.25 165 LEU A CA 1
ATOM 1289 C C . LEU A 1 165 ? 2.143 1.359 -0.697 1.00 86.25 165 LEU A C 1
ATOM 1291 O O . LEU A 1 165 ? 2.045 1.436 -1.921 1.00 86.25 165 LEU A O 1
ATOM 1295 N N . GLY A 1 166 ? 1.100 1.069 0.083 1.00 86.19 166 GLY A N 1
ATOM 1296 C CA . GLY A 1 166 ? -0.253 0.844 -0.411 1.00 86.19 166 GLY A CA 1
ATOM 1297 C C . GLY A 1 166 ? -0.843 2.038 -1.159 1.00 86.19 166 GLY A C 1
ATOM 1298 O O . GLY A 1 166 ? -1.809 1.842 -1.882 1.00 86.19 166 GLY A O 1
ATOM 1299 N N . ILE A 1 167 ? -0.259 3.242 -1.047 1.00 88.75 167 ILE A N 1
ATOM 1300 C CA . ILE A 1 167 ? -0.651 4.404 -1.859 1.00 88.75 167 ILE A CA 1
ATOM 1301 C C . ILE A 1 167 ? -0.411 4.132 -3.342 1.00 88.75 167 ILE A C 1
ATOM 1303 O O . ILE A 1 167 ? -1.320 4.301 -4.145 1.00 88.75 167 ILE A O 1
ATOM 1307 N N . LEU A 1 168 ? 0.787 3.665 -3.701 1.00 88.25 168 LEU A N 1
ATOM 1308 C CA . LEU A 1 168 ? 1.151 3.407 -5.097 1.00 88.25 168 LEU A CA 1
ATOM 1309 C C . LEU A 1 168 ? 0.438 2.188 -5.672 1.00 88.25 168 LEU A C 1
ATOM 1311 O O . LEU A 1 168 ? 0.278 2.096 -6.882 1.00 88.25 168 LEU A O 1
ATOM 1315 N N . LEU A 1 169 ? 0.038 1.257 -4.805 1.00 89.25 169 LEU A N 1
ATOM 1316 C CA . LEU A 1 169 ? -0.617 -0.005 -5.152 1.00 89.25 169 LEU A CA 1
ATOM 1317 C C . LEU A 1 169 ? -2.130 0.030 -4.909 1.00 89.25 169 LEU A C 1
ATOM 1319 O O . LEU A 1 169 ? -2.791 -1.007 -4.967 1.00 89.25 169 LEU A O 1
ATOM 1323 N N . PHE A 1 170 ? -2.687 1.208 -4.621 1.00 92.19 170 PHE A N 1
ATOM 1324 C CA . PHE A 1 170 ? -4.073 1.357 -4.191 1.00 92.19 170 PHE A CA 1
ATOM 1325 C C . PHE A 1 170 ? -5.099 0.715 -5.137 1.00 92.19 170 PHE A C 1
ATOM 1327 O O . PHE A 1 170 ? -5.975 0.015 -4.624 1.00 92.19 170 PHE A O 1
ATOM 1334 N N . PRO A 1 171 ? -4.994 0.846 -6.479 1.00 91.50 171 PRO A N 1
ATOM 1335 C CA . PRO A 1 171 ? -5.955 0.215 -7.384 1.00 91.50 171 PRO A CA 1
ATOM 1336 C C . PRO A 1 171 ? -6.063 -1.304 -7.182 1.00 91.50 171 PRO A C 1
ATOM 1338 O O . PRO A 1 171 ? -7.149 -1.867 -7.287 1.00 91.50 171 PRO A O 1
ATOM 1341 N N . LEU A 1 172 ? -4.960 -1.967 -6.813 1.00 91.94 172 LEU A N 1
ATOM 1342 C CA . LEU A 1 172 ? -4.930 -3.407 -6.536 1.00 91.94 172 LEU A CA 1
ATOM 1343 C C . LEU A 1 172 ? -5.567 -3.760 -5.183 1.00 91.94 172 LEU A C 1
ATOM 1345 O O . LEU A 1 172 ? -6.121 -4.844 -5.019 1.00 91.94 172 LEU A O 1
ATOM 1349 N N . PHE A 1 173 ? -5.508 -2.847 -4.212 1.00 92.62 173 PHE A N 1
ATOM 1350 C CA . PHE A 1 173 ? -6.123 -3.009 -2.891 1.00 92.62 173 PHE A CA 1
ATOM 1351 C C . PHE A 1 173 ? -7.599 -2.605 -2.848 1.00 92.62 173 PHE A C 1
ATOM 1353 O O . PHE A 1 173 ? -8.278 -2.874 -1.855 1.00 92.62 173 PHE A O 1
ATOM 1360 N N . LEU A 1 174 ? -8.110 -1.981 -3.910 1.00 91.12 174 LEU A N 1
ATOM 1361 C CA . LEU A 1 174 ? -9.453 -1.413 -3.971 1.00 91.12 174 LEU A CA 1
ATOM 1362 C C . LEU A 1 174 ? -10.562 -2.418 -3.597 1.00 91.12 174 LEU A C 1
ATOM 1364 O O . LEU A 1 174 ? -11.394 -2.071 -2.756 1.00 91.12 174 LEU A O 1
ATOM 1368 N N . PRO A 1 175 ? -10.553 -3.682 -4.076 1.00 91.88 175 PRO A N 1
ATOM 1369 C CA . PRO A 1 175 ? -11.549 -4.670 -3.655 1.00 91.88 175 PRO A CA 1
ATOM 1370 C C . PRO A 1 175 ? -11.505 -4.960 -2.148 1.00 91.88 175 PRO A C 1
ATOM 1372 O O . PRO A 1 175 ? -12.544 -5.011 -1.488 1.00 91.88 175 PRO A O 1
ATOM 1375 N N . ALA A 1 176 ? -10.304 -5.098 -1.576 1.00 91.75 176 ALA A N 1
ATOM 1376 C CA . ALA A 1 176 ? -10.133 -5.343 -0.145 1.00 91.75 176 ALA A CA 1
ATOM 1377 C C . ALA A 1 176 ? -10.590 -4.138 0.692 1.00 91.75 176 ALA A C 1
ATOM 1379 O O . ALA A 1 176 ? -11.210 -4.321 1.739 1.00 91.75 176 ALA A O 1
ATOM 1380 N N . ILE A 1 177 ? -10.342 -2.913 0.214 1.00 91.38 177 ILE A N 1
ATOM 1381 C CA . ILE A 1 177 ? -10.790 -1.672 0.857 1.00 91.38 177 ILE A CA 1
ATOM 1382 C C . ILE A 1 177 ? -12.311 -1.554 0.849 1.00 91.38 177 ILE A C 1
ATOM 1384 O O . ILE A 1 177 ? -12.875 -1.170 1.872 1.00 91.38 177 ILE A O 1
ATOM 1388 N N . ILE A 1 178 ? -12.982 -1.897 -0.254 1.00 92.38 178 ILE A N 1
ATOM 1389 C CA . ILE A 1 178 ? -14.450 -1.886 -0.324 1.00 92.38 178 ILE A CA 1
ATOM 1390 C C . ILE A 1 178 ? -15.022 -2.847 0.722 1.00 92.38 178 ILE A C 1
ATOM 1392 O O . ILE A 1 178 ? -15.808 -2.431 1.574 1.00 92.38 178 ILE A O 1
ATOM 1396 N N . ILE A 1 179 ? -14.557 -4.102 0.729 1.00 92.62 179 ILE A N 1
ATOM 1397 C CA . ILE A 1 179 ? -15.003 -5.126 1.687 1.00 92.62 179 ILE A CA 1
ATOM 1398 C C . ILE A 1 179 ? -14.721 -4.686 3.132 1.00 92.62 179 ILE A C 1
ATOM 1400 O O . ILE A 1 179 ? -15.601 -4.757 3.995 1.00 92.62 179 ILE A O 1
ATOM 1404 N N . GLY A 1 180 ? -13.506 -4.200 3.398 1.00 89.38 180 GLY A N 1
ATOM 1405 C CA . GLY A 1 180 ? -13.096 -3.714 4.712 1.00 89.38 180 GLY A CA 1
ATOM 1406 C C . GLY A 1 180 ? -13.935 -2.526 5.187 1.00 89.38 180 GLY A C 1
ATOM 1407 O O . GLY A 1 180 ? -14.360 -2.498 6.340 1.00 89.38 180 GLY A O 1
ATOM 1408 N N . SER A 1 181 ? -14.244 -1.581 4.298 1.00 89.75 181 SER A N 1
ATOM 1409 C CA . SER A 1 181 ? -15.048 -0.392 4.613 1.00 89.75 181 SER A CA 1
ATOM 1410 C C . SER A 1 181 ? -16.498 -0.754 4.932 1.00 89.75 181 SER A C 1
ATOM 1412 O O . SER A 1 181 ? -17.034 -0.293 5.941 1.00 89.75 181 SER A O 1
ATOM 1414 N N . SER A 1 182 ? -17.124 -1.627 4.135 1.00 90.31 182 SER A N 1
ATOM 1415 C CA . SER A 1 182 ? -18.482 -2.119 4.406 1.00 90.31 182 SER A CA 1
ATOM 1416 C C . SER A 1 182 ? -18.565 -2.831 5.755 1.00 90.31 182 SER A C 1
ATOM 1418 O O . SER A 1 182 ? -19.500 -2.610 6.527 1.00 90.31 182 SER A O 1
ATOM 1420 N N . ARG A 1 183 ? -17.561 -3.653 6.076 1.00 88.00 183 ARG A N 1
ATOM 1421 C CA . ARG A 1 183 ? -17.494 -4.357 7.357 1.00 88.00 183 ARG A CA 1
ATOM 1422 C C . ARG A 1 183 ? -17.263 -3.408 8.531 1.00 88.00 183 ARG A C 1
ATOM 1424 O O . ARG A 1 183 ? -17.923 -3.566 9.552 1.00 88.00 183 ARG A O 1
ATOM 1431 N N . ALA A 1 184 ? -16.369 -2.430 8.388 1.00 85.69 184 ALA A N 1
ATOM 1432 C CA . ALA A 1 184 ? -16.130 -1.419 9.416 1.00 85.69 184 ALA A CA 1
ATOM 1433 C C . ALA A 1 184 ? -17.410 -0.643 9.737 1.00 85.69 184 ALA A C 1
ATOM 1435 O O . ALA A 1 184 ? -17.755 -0.509 10.905 1.00 85.69 184 ALA A O 1
ATOM 1436 N N . LYS A 1 185 ? -18.155 -0.215 8.709 1.00 86.19 185 LYS A N 1
ATOM 1437 C CA . LYS A 1 185 ? -19.426 0.494 8.893 1.00 86.19 185 LYS A CA 1
ATOM 1438 C C . LYS A 1 185 ? -20.439 -0.341 9.679 1.00 86.19 185 LYS A C 1
ATOM 1440 O O . LYS A 1 185 ? -21.052 0.180 10.601 1.00 86.19 185 LYS A O 1
ATOM 1445 N N . ARG A 1 186 ? -20.569 -1.632 9.351 1.00 86.00 186 ARG A N 1
ATOM 1446 C CA . ARG A 1 186 ? -21.466 -2.560 10.060 1.00 86.00 186 ARG A 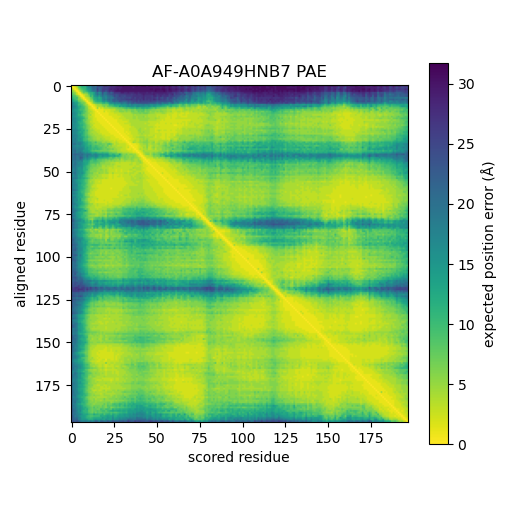CA 1
ATOM 1447 C C . ARG A 1 186 ? -21.056 -2.779 11.519 1.00 86.00 186 ARG A C 1
ATOM 1449 O O . ARG A 1 186 ? -21.915 -2.822 12.386 1.00 86.00 186 ARG A O 1
ATOM 1456 N N . LEU A 1 187 ? -19.763 -2.941 11.792 1.00 82.69 187 LEU A N 1
ATOM 1457 C CA . LEU A 1 187 ? -19.277 -3.149 13.160 1.00 82.69 187 LEU A CA 1
ATOM 1458 C C . LEU A 1 187 ? -19.436 -1.887 14.015 1.00 82.69 187 LEU A C 1
ATOM 1460 O O . LEU A 1 187 ? -19.830 -1.982 15.170 1.00 82.69 187 LEU A O 1
ATOM 1464 N N . LEU A 1 188 ? -19.164 -0.712 13.441 1.00 80.81 188 LEU A N 1
ATOM 1465 C CA . LEU A 1 188 ? -19.334 0.565 14.134 1.00 80.81 188 LEU A CA 1
ATOM 1466 C C . LEU A 1 188 ? -20.808 0.862 14.428 1.00 80.81 188 LEU A C 1
ATOM 1468 O O . LEU A 1 188 ? -21.108 1.329 15.520 1.00 80.81 188 LEU A O 1
ATOM 1472 N N . SER A 1 189 ? -21.728 0.553 13.505 1.00 83.62 189 SER A N 1
ATOM 1473 C CA . SER A 1 189 ? -23.162 0.728 13.766 1.00 83.62 189 SER A CA 1
ATOM 1474 C C . SER A 1 189 ? -23.657 -0.194 14.884 1.00 83.62 189 SER A C 1
ATOM 1476 O O . SER A 1 189 ? -24.379 0.263 15.758 1.00 83.62 189 SER A O 1
ATOM 1478 N N . GLN A 1 190 ? -23.215 -1.456 14.901 1.00 84.94 190 GLN A N 1
ATOM 1479 C CA . GLN A 1 190 ? -23.565 -2.414 15.959 1.00 84.94 190 GLN A CA 1
ATOM 1480 C C . GLN A 1 190 ? -23.032 -1.984 17.331 1.00 84.94 190 GLN A C 1
ATOM 1482 O O . GLN A 1 190 ? -23.773 -1.980 18.305 1.00 84.94 190 GLN A O 1
ATOM 1487 N N . ALA A 1 191 ? -21.765 -1.565 17.404 1.00 81.88 191 ALA A N 1
ATOM 1488 C CA . ALA A 1 191 ? -21.180 -1.087 18.655 1.00 81.88 191 ALA A CA 1
ATOM 1489 C C . ALA A 1 191 ? -21.885 0.174 19.183 1.00 81.88 191 ALA A C 1
ATOM 1491 O O . ALA A 1 191 ? -22.005 0.362 20.389 1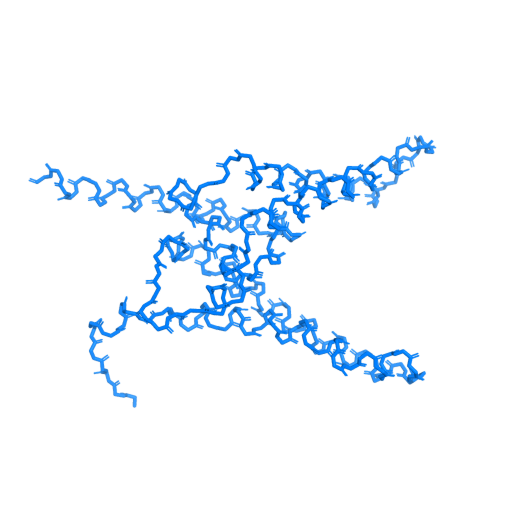.00 81.88 191 ALA A O 1
ATOM 1492 N N . GLN A 1 192 ? -22.352 1.047 18.285 1.00 80.81 192 GLN A N 1
ATOM 1493 C CA . GLN A 1 192 ? -23.103 2.234 18.675 1.00 80.81 192 GLN A CA 1
ATOM 1494 C C . GLN A 1 192 ? -24.487 1.877 19.229 1.00 80.81 192 GLN A C 1
ATOM 1496 O O . GLN A 1 192 ? -24.880 2.462 20.232 1.00 80.81 192 GLN A O 1
ATOM 1501 N N . GLU A 1 193 ? -25.184 0.909 18.627 1.00 82.62 193 GLU A N 1
ATOM 1502 C CA . GLU A 1 193 ? -26.457 0.393 19.146 1.00 82.62 193 GLU A CA 1
ATOM 1503 C C . GLU A 1 193 ? -26.292 -0.157 20.572 1.00 82.62 193 GLU A C 1
ATOM 1505 O O . GLU A 1 193 ? -27.019 0.281 21.461 1.00 82.62 193 GLU A O 1
ATOM 1510 N N . GLU A 1 194 ? -25.281 -1.001 20.812 1.00 82.25 194 GLU A N 1
ATOM 1511 C CA . GLU A 1 194 ? -24.975 -1.583 22.134 1.00 82.25 194 GLU A CA 1
ATOM 1512 C C . GLU A 1 194 ? -24.621 -0.540 23.209 1.00 82.25 194 GLU A C 1
ATOM 1514 O O . GLU A 1 194 ? -24.868 -0.761 24.389 1.00 82.25 194 GLU A O 1
ATOM 1519 N N . LEU A 1 195 ? -24.029 0.596 22.826 1.00 76.81 195 LEU A N 1
ATOM 1520 C CA . LEU A 1 195 ? -23.692 1.682 23.757 1.00 76.81 195 LEU A CA 1
ATOM 1521 C C . LEU A 1 195 ? -24.890 2.579 24.097 1.00 76.81 195 LEU A C 1
ATOM 1523 O O . LEU A 1 195 ? -24.833 3.324 25.075 1.00 76.81 195 LEU A O 1
ATOM 1527 N N . THR A 1 196 ? -25.933 2.563 23.265 1.00 75.06 196 THR A N 1
ATOM 1528 C CA . THR A 1 196 ? -27.146 3.382 23.441 1.00 75.06 196 THR A CA 1
ATOM 1529 C C . THR A 1 196 ? -28.343 2.614 24.001 1.00 75.06 196 THR A C 1
ATOM 1531 O O . THR A 1 196 ? -29.324 3.256 24.379 1.00 75.06 196 THR A O 1
ATOM 1534 N N . SER A 1 197 ? -28.272 1.280 24.046 1.00 61.56 197 SER A N 1
ATOM 1535 C CA . SER A 1 197 ? -29.239 0.390 24.706 1.00 61.56 197 SER A CA 1
ATOM 1536 C C . SER A 1 197 ? -28.914 0.194 26.181 1.00 61.56 197 SER A C 1
ATOM 1538 O O . SER A 1 197 ? -29.857 0.247 26.998 1.00 61.56 197 SER A O 1
#

Foldseek 3Di:
DDPDDPPVVVQDDPVLLVLLQVLLVVLVVLCVVCVVVCVPPPPVVVNVVSNVSSVVSNVSSVVSLLCCLLPPLQPLVDAHPVGDPLCVPPVPPDPVVVLVVLVVVLVVLVVVLCVQPPVVDQDPVNVVSNVLSVVLSVLSCCCNPPDDCVVQSSVSSSCSSNSNCCSSVVVVSVVSSVSSVVVVVVVVVVVVVVVVD

Sequence (197 aa):
MNLQDPAKLFREFPLSVRIAQRCWITALAIPLFSFKVLAKMKIPWVVQTILGAAGIFALVGFLATCWVVARYPYIGMVDAADGDLYSKYIEKISMFLKKFLGLLLAIGLGLSLFAPMRDGNITGAELLWLSYGGCTLVFVLFVLLRYNRFDHPAVATLLRCSMGLGILLFPLFLPAIIIGSSRAKRLLSQAQEELTS

Solvent-accessible surface area (backbone atoms only — not comparable to full-atom values): 10550 Å² total; per-residue (Å²): 137,81,92,72,52,77,76,52,64,75,40,47,76,58,66,54,50,57,48,8,37,49,22,43,49,48,25,54,44,46,58,63,76,38,37,71,52,61,75,68,55,84,54,66,67,61,48,49,52,53,52,46,53,21,48,52,29,39,50,52,15,49,54,31,32,42,49,42,15,43,76,48,14,54,58,35,59,56,85,45,84,80,61,50,71,31,56,70,66,55,60,72,47,52,69,65,58,55,50,51,53,50,49,53,50,44,52,52,49,52,56,59,57,51,57,61,65,71,79,76,69,76,46,75,69,50,51,50,49,43,53,46,49,48,51,27,41,55,50,49,51,38,59,72,75,69,64,43,47,81,85,36,24,18,58,26,19,36,34,47,24,41,63,51,56,38,54,84,46,32,67,78,44,43,68,31,40,53,51,3,40,58,49,42,55,54,53,53,53,50,56,50,51,68,74,74,108